Protein AF-A0AAN6RB53-F1 (afdb_monomer_lite)

Sequence (224 aa):
MVSQSTWNTSFGSGWAFRNPKTFYIPEAYESLPSLREAANLFKETQAREPLLDPIGQLFLDSGMHGRYGVSLLHKHFSMETNQRLVDLQNLSTPWTVPKYEGFVIPRTFRFFNGIWSPVEFDYSPCTSDGDPDPAFLVGISALLRQHGLENVLGVRSLDRYDSELSVEITEGKTNIMMPRRSVKDSELIEAVWVFSTDDDERCHSREYCWRATEGNHLSDHGCS

Foldseek 3Di:
DDDDDDDDDDDDPDPPLDQAAADAFLCLQQVFAAPVVLLVVCVVLVVVVLQVPVVLVLCVVVVVLVWKWKFFTHYLDDDDRQWAFEDDPQKTFTDRPPDDQFDFAAFKWACDPNHIYGRHTYTDNDYDPHDPGSVSVVSNVVSCVVSVNRNTMIMGTCPPPDLQQAEWDRDPRMIGGDGPVPDDPLQWAFTIFGHDPPPPRGGGHTYGDDDDDDDDDDDDDDDD

pLDDT: mean 80.36, std 21.99, range [26.31, 98.44]

Radius of gyration: 20.44 Å; chains: 1; bounding box: 44×41×86 Å

Secondary structure (DSSP, 8-state):
-----------------PPPPP---HHHHHTPPPHHHHHHHHHHTTTHHHIIIIIHHHHHHTT-TTTEEEEE---SS---TTEEEEESSSEEEEEESS-SSSEEEEEEEEEETTEEEEEEEEEESS--S-SPPHHHHHHHHHHHHHTT-TTTEEEEE-TT--TT--EEEEETTEEEEE-GGGS-GGGEEE-EE---SSTT-----EEE----SS----------

Structure (mmCIF, N/CA/C/O backbone):
data_AF-A0AAN6RB53-F1
#
_entry.id   AF-A0AAN6RB53-F1
#
loop_
_atom_site.group_PDB
_atom_site.id
_atom_site.type_symbol
_atom_site.label_atom_id
_atom_site.label_alt_id
_atom_site.label_comp_id
_atom_site.label_asym_id
_atom_site.label_entity_id
_atom_site.label_seq_id
_atom_site.pdbx_PDB_ins_code
_atom_site.Cartn_x
_atom_site.Cartn_y
_atom_site.Cartn_z
_atom_site.occupancy
_atom_site.B_iso_or_equiv
_atom_site.auth_seq_id
_atom_site.auth_comp_id
_atom_site.auth_asym_id
_atom_site.auth_atom_id
_atom_site.pdbx_PDB_model_num
ATOM 1 N N . MET A 1 1 ? -16.546 -6.595 -62.168 1.00 45.06 1 MET A N 1
ATOM 2 C CA . MET A 1 1 ? -17.376 -5.381 -62.043 1.00 45.06 1 MET A CA 1
ATOM 3 C C . MET A 1 1 ? -18.807 -5.819 -61.762 1.00 45.06 1 MET A C 1
ATOM 5 O O . MET A 1 1 ? -19.501 -6.097 -62.717 1.00 45.06 1 MET A O 1
ATOM 9 N N . VAL A 1 2 ? -19.192 -5.971 -60.488 1.00 33.03 2 VAL A N 1
ATOM 10 C CA . VAL A 1 2 ? -20.553 -5.803 -59.929 1.00 33.03 2 VAL A CA 1
ATOM 11 C C . VAL A 1 2 ? -20.366 -5.632 -58.415 1.00 33.03 2 VAL A C 1
ATOM 13 O O . VAL A 1 2 ? -19.645 -6.394 -57.778 1.00 33.03 2 VAL A O 1
ATOM 16 N N . SER A 1 3 ? -20.962 -4.563 -57.902 1.00 33.53 3 SER A N 1
ATOM 17 C CA . SER A 1 3 ? -21.108 -4.159 -56.504 1.00 33.53 3 SER A CA 1
ATOM 18 C C . SER A 1 3 ? -22.255 -4.938 -55.848 1.00 33.53 3 SER A C 1
ATOM 20 O O . SER A 1 3 ? -23.241 -5.197 -56.530 1.00 33.53 3 SER A O 1
ATOM 22 N N . GLN A 1 4 ? -22.177 -5.252 -54.550 1.00 31.53 4 GLN A N 1
ATOM 23 C CA . GLN A 1 4 ? -23.085 -4.665 -53.551 1.00 31.53 4 GLN A CA 1
ATOM 24 C C . GLN A 1 4 ? -22.837 -5.176 -52.125 1.00 31.53 4 GLN A C 1
ATOM 26 O O . GLN A 1 4 ? -22.454 -6.312 -51.868 1.00 31.53 4 GLN A O 1
ATOM 31 N N . SER A 1 5 ? -23.066 -4.230 -51.225 1.00 35.81 5 SER A N 1
ATOM 32 C CA . SER A 1 5 ? -23.068 -4.240 -49.771 1.00 35.81 5 SER A CA 1
ATOM 33 C C . SER A 1 5 ? -24.025 -5.238 -49.124 1.00 35.81 5 SER A C 1
ATOM 35 O O . SER A 1 5 ? -25.172 -5.343 -49.551 1.00 35.81 5 SER A O 1
ATOM 37 N N . THR A 1 6 ? -23.645 -5.736 -47.949 1.00 32.47 6 THR A N 1
ATOM 38 C CA . THR A 1 6 ? -24.595 -5.962 -46.852 1.00 32.47 6 THR A CA 1
ATOM 39 C C . THR A 1 6 ? -23.965 -5.544 -45.532 1.00 32.47 6 THR A C 1
ATOM 41 O O . THR A 1 6 ? -22.950 -6.090 -45.105 1.00 32.47 6 THR A O 1
ATOM 44 N N . TRP A 1 7 ? -24.596 -4.556 -44.905 1.00 30.27 7 TRP A N 1
ATOM 45 C CA . TRP A 1 7 ? -24.480 -4.264 -43.487 1.00 30.27 7 TRP A CA 1
ATOM 46 C C . TRP A 1 7 ? -24.925 -5.486 -42.686 1.00 30.27 7 TRP A C 1
ATOM 48 O O . TRP A 1 7 ? -25.943 -6.089 -43.020 1.00 30.27 7 TRP A O 1
ATOM 58 N N . ASN A 1 8 ? -24.221 -5.807 -41.601 1.00 28.33 8 ASN A N 1
ATOM 59 C CA . ASN A 1 8 ? -24.859 -6.519 -40.505 1.00 28.33 8 ASN A CA 1
ATOM 60 C C . ASN A 1 8 ? -24.385 -5.941 -39.172 1.00 28.33 8 ASN A C 1
ATOM 62 O O . ASN A 1 8 ? -23.253 -6.130 -38.734 1.00 28.33 8 ASN A O 1
ATOM 66 N N . THR A 1 9 ? -25.281 -5.169 -38.572 1.00 35.56 9 THR A N 1
ATOM 67 C CA . THR A 1 9 ? -25.254 -4.744 -37.181 1.00 35.56 9 THR A CA 1
ATOM 68 C C . THR A 1 9 ? -25.490 -5.951 -36.285 1.00 35.56 9 THR A C 1
ATOM 70 O O . THR A 1 9 ? -26.561 -6.549 -36.333 1.00 35.56 9 THR A O 1
ATOM 73 N N . SER A 1 10 ? -24.544 -6.251 -35.401 1.00 30.53 10 SER A N 1
ATOM 74 C CA . SER A 1 10 ? -24.836 -6.997 -34.180 1.00 30.53 10 SER A CA 1
ATOM 75 C C . SER A 1 10 ? -24.286 -6.227 -32.987 1.00 30.53 10 SER A C 1
ATOM 77 O O . SER A 1 10 ? -23.096 -6.281 -32.676 1.00 30.53 10 SER A O 1
ATOM 79 N N . PHE A 1 11 ? -25.185 -5.492 -32.334 1.00 39.97 11 PHE A N 1
ATOM 80 C CA . PHE A 1 11 ? -25.057 -5.134 -30.930 1.00 39.97 11 PHE A CA 1
ATOM 81 C C . PHE A 1 11 ? -24.928 -6.433 -30.131 1.00 39.97 11 PHE A C 1
ATOM 83 O O . PHE A 1 11 ? -25.869 -7.218 -30.058 1.00 39.97 11 PHE A O 1
ATOM 90 N N . GLY A 1 12 ? -23.745 -6.669 -29.573 1.00 27.41 12 GLY A N 1
ATOM 91 C CA . GLY A 1 12 ? -23.483 -7.744 -28.629 1.00 27.41 12 GLY A CA 1
ATOM 92 C C . GLY A 1 12 ? -23.090 -7.131 -27.298 1.00 27.41 12 GLY A C 1
ATOM 93 O O . GLY A 1 12 ? -21.951 -6.714 -27.114 1.00 27.41 12 GLY A O 1
ATOM 94 N N . SER A 1 13 ? -24.054 -7.053 -26.387 1.00 40.19 13 SER A N 1
ATOM 95 C CA . SER A 1 13 ? -23.847 -6.872 -24.954 1.00 40.19 13 SER A CA 1
ATOM 96 C C . SER A 1 13 ? -22.789 -7.859 -24.459 1.00 40.19 13 SER A C 1
ATOM 98 O O . SER A 1 13 ? -23.045 -9.057 -24.363 1.00 40.19 13 SER A O 1
ATOM 100 N N . GLY A 1 14 ? -21.597 -7.350 -24.169 1.00 27.52 14 GLY A N 1
ATOM 101 C CA . GLY A 1 14 ? -20.469 -8.146 -23.716 1.00 27.52 14 GLY A CA 1
ATOM 102 C C . GLY A 1 14 ? -19.697 -7.390 -22.655 1.00 27.52 14 GLY A C 1
ATOM 103 O O . GLY A 1 14 ? -18.576 -6.953 -22.903 1.00 27.52 14 GLY A O 1
ATOM 104 N N . TRP A 1 15 ? -20.274 -7.261 -21.458 1.00 33.00 15 TRP A N 1
ATOM 105 C CA . TRP A 1 15 ? -19.468 -7.135 -20.244 1.00 33.00 15 TRP A CA 1
ATOM 106 C C . TRP A 1 15 ? -18.755 -8.475 -20.054 1.00 33.00 15 TRP A C 1
ATOM 108 O O . TRP A 1 15 ? -19.154 -9.317 -19.258 1.00 33.00 15 TRP A O 1
ATOM 118 N N . ALA A 1 16 ? -17.743 -8.726 -20.882 1.00 34.06 16 ALA A N 1
ATOM 119 C CA . ALA A 1 16 ? -16.800 -9.786 -20.623 1.00 34.06 16 ALA A CA 1
ATOM 120 C C . ALA A 1 16 ? -16.100 -9.386 -19.326 1.00 34.06 16 ALA A C 1
ATOM 122 O O . ALA A 1 16 ? -15.341 -8.414 -19.315 1.00 34.06 16 ALA A O 1
ATOM 123 N N . PHE A 1 17 ? -16.395 -10.103 -18.242 1.00 39.16 17 PHE A N 1
ATOM 124 C CA . PHE A 1 17 ? -15.592 -10.105 -17.029 1.00 39.16 17 PHE A CA 1
ATOM 125 C C . PHE A 1 17 ? -14.180 -10.542 -17.429 1.00 39.16 17 PHE A C 1
ATOM 127 O O . PHE A 1 17 ? -13.842 -11.723 -17.445 1.00 39.16 17 PHE A O 1
ATOM 134 N N . ARG A 1 18 ? -13.365 -9.584 -17.873 1.00 50.22 18 ARG A N 1
ATOM 135 C CA . ARG A 1 18 ? -11.929 -9.780 -17.995 1.00 50.22 18 ARG A CA 1
ATOM 136 C C . ARG A 1 18 ? -11.442 -9.966 -16.568 1.00 50.22 18 ARG A C 1
ATOM 138 O O . ARG A 1 18 ? -11.694 -9.092 -15.742 1.00 50.22 18 ARG A O 1
ATOM 145 N N . ASN A 1 19 ? -10.770 -11.083 -16.291 1.00 51.44 19 ASN A N 1
ATOM 146 C CA . ASN A 1 19 ? -10.034 -11.248 -15.041 1.00 51.44 19 ASN A CA 1
ATOM 147 C C . ASN A 1 19 ? -9.221 -9.964 -14.803 1.00 51.44 19 ASN A C 1
ATOM 149 O O . ASN A 1 19 ? -8.494 -9.567 -15.727 1.00 51.44 19 ASN A O 1
ATOM 153 N N . PRO A 1 20 ? -9.381 -9.280 -13.654 1.00 61.25 20 PRO A N 1
ATOM 154 C CA . PRO A 1 20 ? -8.654 -8.054 -13.388 1.00 61.25 20 PRO A CA 1
ATOM 155 C C . PRO A 1 20 ? -7.161 -8.354 -13.506 1.00 61.25 20 PRO A C 1
ATOM 157 O O . PRO A 1 20 ? -6.650 -9.236 -12.825 1.00 61.25 20 PRO A O 1
ATOM 160 N N . LYS A 1 21 ? -6.487 -7.662 -14.424 1.00 67.75 21 LYS A N 1
ATOM 161 C CA . LYS A 1 21 ? -5.026 -7.636 -14.504 1.00 67.75 21 LYS A CA 1
ATOM 162 C C . LYS A 1 21 ? -4.549 -6.315 -13.944 1.00 67.75 21 LYS A C 1
ATOM 164 O O . LYS A 1 21 ? -5.213 -5.295 -14.154 1.00 67.75 21 LYS A O 1
ATOM 169 N N . THR A 1 22 ? -3.405 -6.334 -13.279 1.00 76.56 22 THR A N 1
ATOM 170 C CA . THR A 1 22 ? -2.836 -5.117 -12.708 1.00 76.56 22 THR A CA 1
ATOM 171 C C . THR A 1 22 ? -1.918 -4.407 -13.708 1.00 76.56 22 THR A C 1
ATOM 173 O O . THR A 1 22 ? -1.231 -5.038 -14.516 1.00 76.56 22 THR A O 1
ATOM 176 N N . PHE A 1 23 ? -1.932 -3.071 -13.706 1.00 86.19 23 PHE A N 1
ATOM 177 C CA . PHE A 1 23 ? -1.094 -2.250 -14.589 1.00 86.19 23 PHE A CA 1
ATOM 178 C C . PHE A 1 23 ? -0.546 -1.054 -13.825 1.00 86.19 23 PHE A C 1
ATOM 180 O O . PHE A 1 23 ? -1.317 -0.335 -13.201 1.00 86.19 23 PHE A O 1
ATOM 187 N N . TYR A 1 24 ? 0.768 -0.820 -13.888 1.00 91.75 24 TYR A N 1
ATOM 188 C CA . TYR A 1 24 ? 1.362 0.354 -13.250 1.00 91.75 24 TYR A CA 1
ATOM 189 C C . TYR A 1 24 ? 0.927 1.637 -13.965 1.00 91.75 24 TYR A C 1
ATOM 191 O O . TYR A 1 24 ? 1.238 1.831 -15.142 1.00 91.75 24 TYR A O 1
ATOM 199 N N . ILE A 1 25 ? 0.243 2.511 -13.232 1.00 95.38 25 ILE A N 1
ATOM 200 C CA . ILE A 1 25 ? -0.149 3.849 -13.669 1.00 95.38 25 ILE A CA 1
ATOM 201 C C . ILE A 1 25 ? 0.609 4.845 -12.779 1.00 95.38 25 ILE A C 1
ATOM 203 O O . ILE A 1 25 ? 0.294 4.928 -11.593 1.00 95.38 25 ILE A O 1
ATOM 207 N N . PRO A 1 26 ? 1.578 5.621 -13.302 1.00 95.50 26 PRO A N 1
ATOM 208 C CA . PRO A 1 26 ? 2.376 6.532 -12.476 1.00 95.50 26 PRO A CA 1
ATOM 209 C C . PRO A 1 26 ? 1.533 7.520 -11.665 1.00 95.50 26 PRO A C 1
ATOM 211 O O . PRO A 1 26 ? 1.805 7.779 -10.496 1.00 95.50 26 PRO A O 1
ATOM 214 N N . GLU A 1 27 ? 0.445 8.004 -12.260 1.00 96.75 27 GLU A N 1
ATOM 215 C CA . GLU A 1 27 ? -0.490 8.917 -11.605 1.00 96.75 27 GLU A CA 1
ATOM 216 C C . GLU A 1 27 ? -1.257 8.270 -10.441 1.00 96.75 27 GLU A C 1
ATOM 218 O O . GLU A 1 27 ? -1.599 8.960 -9.486 1.00 96.75 27 GLU A O 1
ATOM 223 N N . ALA A 1 28 ? -1.451 6.944 -10.446 1.00 97.06 28 ALA A N 1
ATOM 224 C CA . ALA A 1 28 ? -2.060 6.239 -9.318 1.00 97.06 28 ALA A CA 1
ATOM 225 C C . ALA A 1 28 ? -1.167 6.253 -8.065 1.00 97.06 28 ALA A C 1
ATOM 227 O O . ALA A 1 28 ? -1.699 6.191 -6.958 1.00 97.06 28 ALA A O 1
ATOM 228 N N . TYR A 1 29 ? 0.159 6.351 -8.224 1.00 97.56 29 TYR A N 1
ATOM 229 C CA . TYR A 1 29 ? 1.083 6.601 -7.114 1.00 97.56 29 TYR A CA 1
ATOM 230 C C . TYR A 1 29 ? 1.180 8.099 -6.810 1.00 97.56 29 TYR A C 1
ATOM 232 O O . TYR A 1 29 ? 1.008 8.508 -5.667 1.00 97.56 29 TYR A O 1
ATOM 240 N N . GLU A 1 30 ? 1.415 8.946 -7.818 1.00 97.12 30 GLU A N 1
ATOM 241 C CA . GLU A 1 30 ? 1.663 10.373 -7.565 1.00 97.12 30 GLU A CA 1
ATOM 242 C C . GLU A 1 30 ? 0.459 11.116 -6.984 1.00 97.12 30 GLU A C 1
ATOM 244 O O . GLU A 1 30 ? 0.649 12.099 -6.266 1.00 97.12 30 GLU A O 1
ATOM 249 N N . SER A 1 31 ? -0.767 10.648 -7.226 1.00 97.06 31 SER A N 1
ATOM 250 C CA . SER A 1 31 ? -1.957 11.239 -6.612 1.00 97.06 31 SER A CA 1
ATOM 251 C C . SER A 1 31 ? -2.170 10.814 -5.150 1.00 97.06 31 SER A C 1
ATOM 253 O O . SER A 1 31 ? -3.180 11.211 -4.566 1.00 97.06 31 SER A O 1
ATOM 255 N N . LEU A 1 32 ? -1.325 9.945 -4.585 1.00 98.00 32 LEU A N 1
ATOM 256 C CA . LEU A 1 32 ? -1.458 9.525 -3.194 1.00 98.00 32 LEU A CA 1
ATOM 257 C C . LEU A 1 32 ? -1.108 10.683 -2.246 1.00 98.00 32 LEU A C 1
ATOM 259 O O . LEU A 1 32 ? -0.182 11.453 -2.527 1.00 98.00 32 LEU A O 1
ATOM 263 N N . PRO A 1 33 ? -1.837 10.813 -1.127 1.00 97.38 33 PRO A N 1
ATOM 264 C CA . PRO A 1 33 ? -1.543 11.806 -0.103 1.00 97.38 33 PRO A CA 1
ATOM 265 C C . PRO A 1 33 ? -0.278 11.439 0.688 1.00 97.38 33 PRO A C 1
ATOM 267 O O . PRO A 1 33 ? 0.223 10.314 0.614 1.00 97.38 33 PRO A O 1
ATOM 270 N N . SER A 1 34 ? 0.226 12.376 1.492 1.00 95.44 34 SER A N 1
ATOM 271 C CA . SER A 1 34 ? 1.188 12.027 2.544 1.00 95.44 34 SER A CA 1
ATOM 272 C C . SER A 1 34 ? 0.540 11.115 3.593 1.00 95.44 34 SER A C 1
ATOM 274 O O . SER A 1 34 ? -0.679 11.122 3.766 1.00 95.44 34 SER A O 1
ATOM 276 N N . LEU A 1 35 ? 1.347 10.376 4.359 1.00 93.25 35 LEU A N 1
ATOM 277 C CA . LEU A 1 35 ? 0.857 9.500 5.432 1.00 93.25 35 LEU A CA 1
ATOM 278 C C . LEU A 1 35 ? -0.100 10.211 6.407 1.00 93.25 35 LEU A C 1
ATOM 280 O O . LEU A 1 35 ? -1.143 9.675 6.776 1.00 93.25 35 LEU A O 1
ATOM 284 N N . ARG A 1 36 ? 0.235 11.434 6.838 1.00 92.44 36 ARG A N 1
ATOM 285 C CA . ARG A 1 36 ? -0.592 12.178 7.804 1.00 92.44 36 ARG A CA 1
ATOM 286 C C . ARG A 1 36 ? -1.932 12.598 7.202 1.00 92.44 36 ARG A C 1
ATOM 288 O O . ARG A 1 36 ? -2.945 12.553 7.892 1.00 92.44 36 ARG A O 1
ATOM 295 N N . GLU A 1 37 ? -1.944 12.983 5.932 1.00 96.19 37 GLU A N 1
ATOM 296 C CA . GLU A 1 37 ? -3.178 13.277 5.199 1.00 96.19 37 GLU A CA 1
ATOM 297 C C . GLU A 1 37 ? -4.011 12.006 4.987 1.00 96.19 37 GLU A C 1
ATOM 299 O O . GLU A 1 37 ? -5.216 12.036 5.219 1.00 96.19 37 GLU A O 1
ATOM 304 N N . ALA A 1 38 ? -3.382 10.875 4.649 1.00 97.50 38 ALA A N 1
ATOM 305 C CA . ALA A 1 38 ? -4.052 9.579 4.544 1.00 97.50 38 ALA A CA 1
ATOM 306 C C . ALA A 1 38 ? -4.717 9.174 5.868 1.00 97.50 38 ALA A C 1
ATOM 308 O O . ALA A 1 38 ? -5.874 8.762 5.889 1.00 97.50 38 ALA A O 1
ATOM 309 N N . ALA A 1 39 ? -4.021 9.361 6.993 1.00 95.56 39 ALA A N 1
ATOM 310 C CA . ALA A 1 39 ? -4.555 9.077 8.323 1.00 95.56 39 ALA A CA 1
ATOM 311 C C . ALA A 1 39 ? -5.752 9.969 8.683 1.00 95.56 39 ALA A C 1
ATOM 313 O O . ALA A 1 39 ? -6.679 9.525 9.365 1.00 95.56 39 ALA A O 1
ATOM 314 N N . ASN A 1 40 ? -5.749 11.225 8.231 1.00 96.62 40 ASN A N 1
ATOM 315 C CA . ASN A 1 40 ? -6.894 12.116 8.396 1.00 96.62 40 ASN A CA 1
ATOM 316 C C . ASN A 1 40 ? -8.071 11.652 7.530 1.00 96.62 40 ASN A C 1
ATOM 318 O O . ASN A 1 40 ? -9.168 11.494 8.060 1.00 96.62 40 ASN A O 1
ATOM 322 N N . LEU A 1 41 ? -7.832 11.323 6.255 1.00 97.31 41 LEU A N 1
ATOM 323 C CA . LEU A 1 41 ? -8.856 10.772 5.360 1.00 97.31 41 LEU A CA 1
ATOM 324 C C . LEU A 1 41 ? -9.469 9.485 5.918 1.00 97.31 41 LEU A C 1
ATOM 326 O O . LEU A 1 41 ? -10.686 9.320 5.880 1.00 97.31 41 LEU A O 1
ATOM 330 N N . PHE A 1 42 ? -8.659 8.597 6.494 1.00 97.69 42 PHE A N 1
ATOM 331 C CA . PHE A 1 42 ? -9.132 7.375 7.148 1.00 97.69 42 PHE A CA 1
ATOM 332 C C . PHE A 1 42 ? -10.121 7.668 8.288 1.00 97.69 42 PHE A C 1
ATOM 334 O O . PHE A 1 42 ? -11.142 6.992 8.424 1.00 97.69 42 PHE A O 1
ATOM 341 N N . LYS A 1 43 ? -9.848 8.701 9.095 1.00 97.25 43 LYS A N 1
ATOM 342 C CA . LYS A 1 43 ? -10.745 9.134 10.179 1.00 97.25 43 LYS A CA 1
ATOM 343 C C . LYS A 1 43 ? -12.010 9.796 9.638 1.00 97.25 43 LYS A C 1
ATOM 345 O O . LYS A 1 43 ? -13.104 9.462 10.084 1.00 97.25 43 LYS A O 1
ATOM 350 N N . GLU A 1 44 ? -11.867 10.710 8.683 1.00 97.19 44 GLU A N 1
ATOM 351 C CA . GLU A 1 44 ? -12.974 11.461 8.076 1.00 97.19 44 GLU A CA 1
ATOM 352 C C . GLU A 1 44 ? -13.967 10.548 7.347 1.00 97.19 44 GLU A C 1
ATOM 354 O O . GLU A 1 44 ? -15.174 10.760 7.426 1.00 97.19 44 GLU A O 1
ATOM 359 N N . THR A 1 45 ? -13.466 9.499 6.691 1.00 97.19 45 THR A N 1
ATOM 360 C CA . THR A 1 45 ? -14.282 8.491 5.992 1.00 97.19 45 THR A CA 1
ATOM 361 C C . THR A 1 45 ? -14.826 7.399 6.909 1.00 97.19 45 THR A C 1
ATOM 363 O O . THR A 1 45 ? -15.513 6.500 6.433 1.00 97.19 45 THR A O 1
ATOM 366 N N . GLN A 1 46 ? -14.532 7.456 8.215 1.00 96.69 46 GLN A N 1
ATOM 367 C CA . GLN A 1 46 ? -14.922 6.431 9.190 1.00 96.69 46 GLN A CA 1
ATOM 368 C C . GLN A 1 46 ? -14.503 5.015 8.750 1.00 96.69 46 GLN A C 1
ATOM 370 O O . GLN A 1 46 ? -15.175 4.028 9.045 1.00 96.69 46 GLN A O 1
ATOM 375 N N . ALA A 1 47 ? -13.356 4.905 8.069 1.00 96.94 47 ALA A N 1
ATOM 376 C CA . ALA A 1 47 ? -12.913 3.689 7.389 1.00 96.94 47 ALA A CA 1
ATOM 377 C C . ALA A 1 47 ? -12.709 2.486 8.323 1.00 96.94 47 ALA A C 1
ATOM 379 O O . ALA A 1 47 ? -12.716 1.348 7.862 1.00 96.94 47 ALA A O 1
ATOM 380 N N . ARG A 1 48 ? -12.547 2.723 9.633 1.00 96.19 48 ARG A N 1
ATOM 381 C CA . ARG A 1 48 ? -12.290 1.673 10.627 1.00 96.19 48 ARG A CA 1
ATOM 382 C C . ARG A 1 48 ? -13.408 0.636 10.707 1.00 96.19 48 ARG A C 1
ATOM 384 O O . ARG A 1 48 ? -13.105 -0.544 10.830 1.00 96.19 48 ARG A O 1
ATOM 391 N N . GLU A 1 49 ? -14.671 1.050 10.653 1.00 95.25 49 GLU A N 1
ATOM 392 C CA . GLU A 1 49 ? -15.794 0.108 10.745 1.00 95.25 49 GLU A CA 1
ATOM 393 C C . GLU A 1 49 ? -15.874 -0.791 9.494 1.00 95.25 49 GLU A C 1
ATOM 395 O O . GLU A 1 49 ? -15.787 -2.010 9.653 1.00 95.25 49 GLU A O 1
ATOM 400 N N . PRO A 1 50 ? -15.893 -0.255 8.253 1.00 97.06 50 PRO A N 1
ATOM 401 C CA . PRO A 1 50 ? -15.830 -1.085 7.050 1.00 97.06 50 PRO A CA 1
ATOM 402 C C . PRO A 1 50 ? -14.578 -1.965 6.967 1.00 97.06 50 PRO A C 1
ATOM 404 O O . PRO A 1 50 ? -14.655 -3.093 6.487 1.00 97.06 50 PRO A O 1
ATOM 407 N N . LEU A 1 51 ? -13.427 -1.456 7.424 1.00 96.38 51 LEU A N 1
ATOM 408 C CA . LEU A 1 51 ? -12.165 -2.193 7.455 1.00 96.38 51 LEU A CA 1
ATOM 409 C C . LEU A 1 51 ? -12.269 -3.459 8.310 1.00 96.38 51 LEU A C 1
ATOM 411 O O . LEU A 1 51 ? -11.835 -4.523 7.874 1.00 96.38 51 LEU A O 1
ATOM 415 N N . LEU A 1 52 ? -12.794 -3.330 9.530 1.00 92.62 52 LEU A N 1
ATOM 416 C CA . LEU A 1 52 ? -12.787 -4.416 10.509 1.00 92.62 52 LEU A CA 1
ATOM 417 C C . LEU A 1 52 ? -13.912 -5.430 10.299 1.00 92.62 52 LEU A C 1
ATOM 419 O O . LEU A 1 52 ? -13.744 -6.570 10.722 1.00 92.62 52 LEU A O 1
ATOM 423 N N . ASP A 1 53 ? -15.023 -5.027 9.679 1.00 93.38 53 ASP A N 1
ATOM 424 C CA . ASP A 1 53 ? -16.185 -5.897 9.488 1.00 93.38 53 ASP A CA 1
ATOM 425 C C . ASP A 1 53 ? -16.317 -6.377 8.029 1.00 93.38 53 ASP A C 1
ATOM 427 O O . ASP A 1 53 ? -15.718 -7.403 7.702 1.00 93.38 53 ASP A O 1
ATOM 431 N N . PRO A 1 54 ? -16.981 -5.676 7.087 1.00 96.88 54 PRO A N 1
ATOM 432 C CA . PRO A 1 54 ? -17.220 -6.235 5.756 1.00 96.88 54 PRO A CA 1
ATOM 433 C C . PRO A 1 54 ? -15.937 -6.496 4.951 1.00 96.88 54 PRO A C 1
ATOM 435 O O . PRO A 1 54 ? -15.878 -7.470 4.199 1.00 96.88 54 PRO A O 1
ATOM 438 N N . ILE A 1 55 ? -14.900 -5.659 5.089 1.00 97.44 55 ILE A N 1
ATOM 439 C CA . ILE A 1 55 ? -13.617 -5.875 4.402 1.00 97.44 55 ILE A CA 1
ATOM 440 C C . ILE A 1 55 ? -12.850 -7.011 5.073 1.00 97.44 55 ILE A C 1
ATOM 442 O O . ILE A 1 55 ? -12.439 -7.939 4.381 1.00 97.44 55 ILE A O 1
ATOM 446 N N . GLY A 1 56 ? -12.685 -6.978 6.397 1.00 95.06 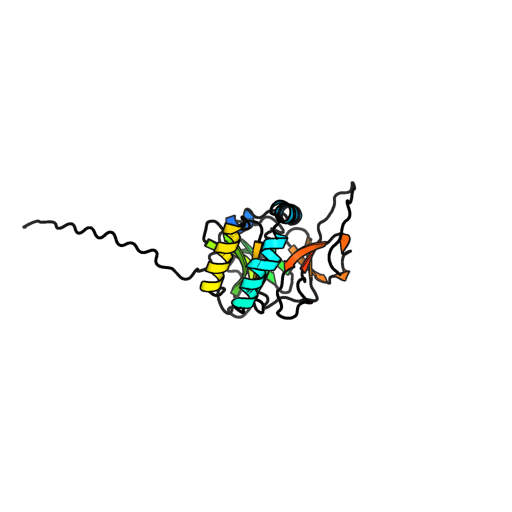56 GLY A N 1
ATOM 447 C CA . GLY A 1 56 ? -12.013 -8.049 7.135 1.00 95.06 56 GLY A CA 1
ATOM 448 C C . GLY A 1 56 ? -12.644 -9.418 6.875 1.00 95.06 56 GLY A C 1
ATOM 449 O O . GLY A 1 56 ? -11.936 -10.369 6.538 1.00 95.06 56 GLY A O 1
ATOM 450 N N . GLN A 1 57 ? -13.977 -9.500 6.907 1.00 95.00 57 GLN A N 1
ATOM 451 C CA . GLN A 1 57 ? -14.714 -10.729 6.623 1.00 95.00 57 GLN A CA 1
ATOM 452 C C . GLN A 1 57 ? -14.455 -11.245 5.203 1.00 95.00 57 GLN A C 1
ATOM 454 O O . GLN A 1 57 ? -14.256 -12.443 5.025 1.00 95.00 57 GLN A O 1
ATOM 459 N N . LEU A 1 58 ? -14.361 -10.364 4.197 1.00 96.69 58 LEU A N 1
ATOM 460 C CA . LEU A 1 58 ? -14.016 -10.774 2.833 1.00 96.69 58 LEU A CA 1
ATOM 461 C C . LEU A 1 58 ? -12.637 -11.452 2.766 1.00 96.69 58 LEU A C 1
ATOM 463 O O . LEU A 1 58 ? -12.504 -12.468 2.087 1.00 96.69 58 LEU A O 1
ATOM 467 N N . PHE A 1 59 ? -11.621 -10.916 3.454 1.00 95.00 59 PHE A N 1
ATOM 468 C CA . PHE A 1 59 ? -10.279 -11.521 3.484 1.00 95.00 59 PHE A CA 1
ATOM 469 C C . PHE A 1 59 ? -10.278 -12.900 4.158 1.00 95.00 59 PHE A C 1
ATOM 471 O O . PHE A 1 59 ? -9.539 -13.800 3.733 1.00 95.00 59 PHE A O 1
ATOM 478 N N . LEU A 1 60 ? -11.091 -13.069 5.205 1.00 93.44 60 LEU A N 1
ATOM 479 C CA . LEU A 1 60 ? -11.265 -14.342 5.900 1.00 93.44 60 LEU A CA 1
ATOM 480 C C . LEU A 1 60 ? -11.975 -15.359 4.997 1.00 93.44 60 LEU A C 1
ATOM 482 O O . LEU A 1 60 ? -11.410 -16.418 4.719 1.00 93.44 60 LEU A O 1
ATOM 486 N N . ASP A 1 61 ? -13.142 -15.000 4.458 1.00 94.06 61 ASP A N 1
ATOM 487 C CA . ASP A 1 61 ? -13.987 -15.870 3.629 1.00 94.06 61 ASP A CA 1
ATOM 488 C C . ASP A 1 61 ? -13.301 -16.303 2.329 1.00 94.06 61 ASP A C 1
ATOM 490 O O . ASP A 1 61 ? -13.471 -17.435 1.873 1.00 94.06 61 ASP A O 1
ATOM 494 N N . SER A 1 62 ? -12.503 -15.419 1.723 1.00 93.38 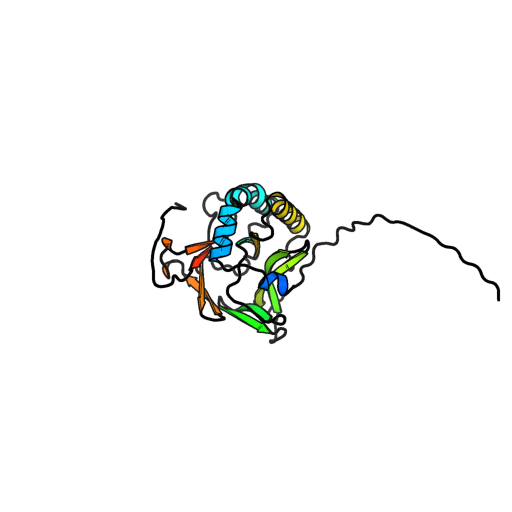62 SER A N 1
ATOM 495 C CA . SER A 1 62 ? -11.774 -15.725 0.490 1.00 93.38 62 SER A CA 1
ATOM 496 C C . SER A 1 62 ? -10.466 -16.489 0.727 1.00 93.38 62 SER A C 1
ATOM 498 O O . SER A 1 62 ? -9.772 -16.810 -0.239 1.00 93.38 62 SER A O 1
ATOM 500 N N . GLY A 1 63 ? -10.063 -16.704 1.986 1.00 91.62 63 GLY A N 1
ATOM 501 C CA . GLY A 1 63 ? -8.763 -17.283 2.336 1.00 91.62 63 GLY A CA 1
ATOM 502 C C . GLY A 1 63 ? -7.559 -16.414 1.944 1.00 91.62 63 GLY A C 1
ATOM 503 O O . GLY A 1 63 ? -6.440 -16.918 1.880 1.00 91.62 63 GLY A O 1
ATOM 504 N N . MET A 1 64 ? -7.765 -15.122 1.651 1.00 92.00 64 MET A N 1
ATOM 505 C CA . MET A 1 64 ? -6.680 -14.218 1.234 1.00 92.00 64 MET A CA 1
ATOM 506 C C . MET A 1 64 ? -5.926 -13.606 2.418 1.00 92.00 64 MET A C 1
ATOM 508 O O . MET A 1 64 ? -4.811 -13.132 2.226 1.00 92.00 64 MET A O 1
ATOM 512 N N . HIS A 1 65 ? -6.483 -13.662 3.629 1.00 90.50 65 HIS A N 1
ATOM 513 C CA . HIS A 1 65 ? -5.896 -13.115 4.859 1.00 90.50 65 HIS A CA 1
ATOM 514 C C . HIS A 1 65 ? -4.460 -13.592 5.162 1.00 90.50 65 HIS A C 1
ATOM 516 O O . HIS A 1 65 ? -3.670 -12.830 5.704 1.00 90.50 65 HIS A O 1
ATOM 522 N N . GLY A 1 66 ? -4.086 -14.815 4.763 1.00 87.81 66 GLY A N 1
ATOM 523 C CA . GLY A 1 66 ? -2.719 -15.331 4.941 1.00 87.81 66 GLY A CA 1
ATOM 524 C C . GLY A 1 66 ? -1.702 -14.851 3.897 1.00 87.81 66 GLY A C 1
ATOM 525 O O . GLY A 1 66 ? -0.507 -15.078 4.056 1.00 87.81 66 GLY A O 1
ATOM 526 N N . ARG A 1 67 ? -2.159 -14.217 2.810 1.00 90.00 67 ARG A N 1
ATOM 527 C CA . ARG A 1 67 ? -1.313 -13.750 1.693 1.00 90.00 67 ARG A CA 1
ATOM 528 C C . ARG A 1 67 ? -1.380 -12.246 1.483 1.00 90.00 67 ARG A C 1
ATOM 530 O O . ARG A 1 67 ? -0.472 -11.673 0.888 1.00 90.00 67 ARG A O 1
ATOM 537 N N . TYR A 1 68 ? -2.455 -11.615 1.936 1.00 93.44 68 TYR A N 1
ATOM 538 C CA . TYR A 1 68 ? -2.718 -10.204 1.741 1.00 93.44 68 TYR A CA 1
ATOM 539 C C . TYR A 1 68 ? -3.294 -9.575 3.009 1.00 93.44 68 TYR A C 1
ATOM 541 O O . TYR A 1 68 ? -4.103 -10.179 3.708 1.00 93.44 68 TYR A O 1
ATOM 549 N N . GLY A 1 69 ? -2.923 -8.320 3.240 1.00 93.56 69 GLY A N 1
ATOM 550 C CA . GLY A 1 69 ? -3.550 -7.412 4.192 1.00 93.56 69 GLY A CA 1
ATOM 551 C C . GLY A 1 69 ? -4.124 -6.178 3.495 1.00 93.56 69 GLY A C 1
ATOM 552 O O . GLY A 1 69 ? -4.074 -6.041 2.265 1.00 93.56 69 GLY A O 1
ATOM 553 N N . VAL A 1 70 ? -4.646 -5.258 4.298 1.00 96.62 70 VAL A N 1
ATOM 554 C CA . VAL A 1 70 ? -5.092 -3.937 3.845 1.00 96.62 70 VAL A CA 1
ATOM 555 C C . VAL A 1 70 ? -4.027 -2.909 4.185 1.00 96.62 70 VAL A C 1
ATOM 557 O O . VAL A 1 70 ? -3.529 -2.898 5.306 1.00 96.62 70 VAL A O 1
ATOM 560 N N . SER A 1 71 ? -3.698 -2.030 3.241 1.00 96.44 71 SER A N 1
ATOM 561 C CA . SER A 1 71 ? -2.814 -0.888 3.482 1.00 96.44 71 SER A CA 1
ATOM 562 C C . SER A 1 71 ? -3.573 0.433 3.485 1.00 96.44 71 SER A C 1
ATOM 564 O O . SER A 1 71 ? -4.554 0.606 2.761 1.00 96.44 71 SER A O 1
ATOM 566 N N . LEU A 1 72 ? -3.087 1.389 4.271 1.00 98.00 72 LEU A N 1
ATOM 567 C CA . LEU A 1 72 ? -3.447 2.793 4.170 1.00 98.00 72 LEU A CA 1
ATOM 568 C C . LEU A 1 72 ? -2.708 3.384 2.970 1.00 98.00 72 LEU A C 1
ATOM 570 O O . LEU A 1 72 ? -1.481 3.394 2.925 1.00 98.00 72 LEU A O 1
ATOM 574 N N . LEU A 1 73 ? -3.449 3.880 1.988 1.00 98.31 73 LEU A N 1
ATOM 575 C CA . LEU A 1 73 ? -2.879 4.421 0.763 1.00 98.31 73 LEU A CA 1
ATOM 576 C C . LEU A 1 73 ? -2.226 5.781 1.013 1.00 98.31 73 LEU A C 1
ATOM 578 O O . LEU A 1 73 ? -2.903 6.779 1.259 1.00 98.31 73 LEU A O 1
ATOM 582 N N . HIS A 1 74 ? -0.907 5.829 0.885 1.00 97.44 74 HIS A N 1
ATOM 583 C CA . HIS A 1 74 ? -0.113 7.043 1.010 1.00 97.44 74 HIS A CA 1
ATOM 584 C C . HIS A 1 74 ? 1.152 6.933 0.144 1.00 97.44 74 HIS A C 1
ATOM 586 O O . HIS A 1 74 ? 1.471 5.862 -0.368 1.00 97.44 74 HIS A O 1
ATOM 592 N N . LYS A 1 75 ? 1.862 8.046 -0.055 1.00 95.88 75 LYS A N 1
ATOM 593 C CA . LYS A 1 75 ? 3.202 8.049 -0.660 1.00 95.88 75 LYS A CA 1
ATOM 594 C C . LYS A 1 75 ? 4.239 8.596 0.307 1.00 95.88 75 LYS A C 1
ATOM 596 O O . LYS A 1 75 ? 3.974 9.553 1.038 1.00 95.88 75 LYS A O 1
ATOM 601 N N . HIS A 1 76 ? 5.447 8.048 0.233 1.00 93.25 76 HIS A N 1
ATOM 602 C CA . HIS A 1 76 ? 6.587 8.521 1.022 1.00 93.25 76 HIS A CA 1
ATOM 603 C C . HIS A 1 76 ? 7.192 9.806 0.441 1.00 93.25 76 HIS A C 1
ATOM 605 O O . HIS A 1 76 ? 7.547 10.732 1.165 1.00 93.25 76 HIS A O 1
ATOM 611 N N . PHE A 1 77 ? 7.301 9.877 -0.888 1.00 94.75 77 PHE A N 1
ATOM 612 C CA . PHE A 1 77 ? 7.874 11.006 -1.624 1.00 94.75 77 PHE A CA 1
ATOM 613 C C . PHE A 1 77 ? 7.437 10.982 -3.092 1.00 94.75 77 PHE A C 1
ATOM 615 O O . PHE A 1 77 ? 7.003 9.950 -3.605 1.00 94.75 77 PHE A O 1
ATOM 622 N N . SER A 1 78 ? 7.594 12.114 -3.783 1.00 95.44 78 SER A N 1
ATOM 623 C CA . SER A 1 78 ? 7.355 12.207 -5.227 1.00 95.44 78 SER A CA 1
ATOM 624 C C . SER A 1 78 ? 8.457 11.545 -6.057 1.00 95.44 78 SER A C 1
ATOM 626 O O . SER A 1 78 ? 9.657 11.671 -5.774 1.00 95.44 78 SER A O 1
ATOM 628 N N . MET A 1 79 ? 8.030 10.895 -7.132 1.00 94.94 79 MET A N 1
ATOM 629 C CA . MET A 1 79 ? 8.833 10.170 -8.106 1.00 94.94 79 MET A CA 1
ATOM 630 C C . MET A 1 79 ? 8.558 10.668 -9.531 1.00 94.94 79 MET A C 1
ATOM 632 O O . MET A 1 79 ? 7.561 11.329 -9.819 1.00 94.94 79 MET A O 1
ATOM 636 N N . GLU A 1 80 ? 9.473 10.356 -10.444 1.00 94.19 80 GLU A N 1
ATOM 637 C CA . GLU A 1 80 ? 9.275 10.594 -11.875 1.00 94.19 80 GLU A CA 1
ATOM 638 C C . GLU A 1 80 ? 8.320 9.554 -12.481 1.00 94.19 80 GLU A C 1
ATOM 640 O O . GLU A 1 80 ? 8.188 8.438 -11.986 1.00 94.19 80 GLU A O 1
ATOM 645 N N . THR A 1 81 ? 7.683 9.878 -13.608 1.00 92.81 81 THR A N 1
ATOM 646 C CA . THR A 1 81 ? 6.673 9.004 -14.238 1.00 92.81 81 THR A CA 1
ATOM 647 C C . THR A 1 81 ? 7.227 7.679 -14.770 1.00 92.81 81 THR A C 1
ATOM 649 O O . THR A 1 81 ? 6.469 6.745 -15.022 1.00 92.81 81 THR A O 1
ATOM 652 N N . ASN A 1 82 ? 8.543 7.579 -14.957 1.00 91.56 82 ASN A N 1
ATOM 653 C CA . ASN A 1 82 ? 9.247 6.359 -15.356 1.00 91.56 82 ASN A CA 1
ATOM 654 C C . ASN A 1 82 ? 9.844 5.588 -14.161 1.00 91.56 82 ASN A C 1
ATOM 656 O O . ASN A 1 82 ? 10.509 4.569 -14.372 1.00 91.56 82 ASN A O 1
ATOM 660 N N . GLN A 1 83 ? 9.660 6.082 -12.935 1.00 94.75 83 GLN A N 1
ATOM 661 C CA . GLN A 1 83 ? 10.155 5.458 -11.715 1.00 94.75 83 GLN A CA 1
ATOM 662 C C . GLN A 1 83 ? 9.075 4.598 -11.064 1.00 94.75 83 GLN A C 1
ATOM 664 O O . GLN A 1 83 ? 7.885 4.771 -11.296 1.00 94.75 83 GLN A O 1
ATOM 669 N N . ARG A 1 84 ? 9.509 3.649 -10.241 1.00 95.50 84 ARG A N 1
ATOM 670 C CA . ARG A 1 84 ? 8.666 2.851 -9.348 1.00 95.50 84 ARG A CA 1
ATOM 671 C C . ARG A 1 84 ? 9.301 2.844 -7.968 1.00 95.50 84 ARG A C 1
ATOM 673 O O . ARG A 1 84 ? 10.529 2.825 -7.885 1.00 95.50 84 ARG A O 1
ATOM 680 N N . LEU A 1 85 ? 8.493 2.827 -6.912 1.00 96.62 85 LEU A N 1
ATOM 681 C CA . LEU A 1 85 ? 9.007 2.624 -5.564 1.00 96.62 85 LEU A CA 1
ATOM 682 C C . LEU A 1 85 ? 9.312 1.137 -5.389 1.00 96.62 85 LEU A C 1
ATOM 684 O O . LEU A 1 85 ? 8.395 0.318 -5.440 1.00 96.62 85 LEU A O 1
ATOM 688 N N . VAL A 1 86 ? 10.591 0.798 -5.243 1.00 95.56 86 VAL A N 1
ATOM 689 C CA . VAL A 1 86 ? 11.046 -0.591 -5.142 1.00 95.56 86 VAL A CA 1
ATOM 690 C C . VAL A 1 86 ? 11.705 -0.816 -3.791 1.00 95.56 86 VAL A C 1
ATOM 692 O O . VAL A 1 86 ? 12.698 -0.155 -3.478 1.00 95.56 86 VAL A O 1
ATOM 695 N N . ASP A 1 87 ? 11.167 -1.769 -3.036 1.00 93.75 87 ASP A N 1
ATOM 696 C CA . ASP A 1 87 ? 11.760 -2.316 -1.824 1.00 93.75 87 ASP A CA 1
ATOM 697 C C . ASP A 1 87 ? 12.829 -3.356 -2.172 1.00 93.75 87 ASP A C 1
ATOM 699 O O . ASP A 1 87 ? 12.602 -4.301 -2.940 1.00 93.75 87 ASP A O 1
ATOM 703 N N . LEU A 1 88 ? 14.007 -3.178 -1.585 1.00 91.81 88 LEU A N 1
ATOM 704 C CA . LEU A 1 88 ? 15.044 -4.188 -1.516 1.00 91.81 88 LEU A CA 1
ATOM 705 C C . LEU A 1 88 ? 15.509 -4.310 -0.066 1.00 91.81 88 LEU A C 1
ATOM 707 O O . LEU A 1 88 ? 16.253 -3.459 0.416 1.00 91.81 88 LEU A O 1
ATOM 711 N N . GLN A 1 89 ? 15.127 -5.405 0.592 1.00 87.69 89 GLN A N 1
ATOM 712 C CA . GLN A 1 89 ? 15.529 -5.705 1.971 1.00 87.69 89 GLN A CA 1
ATOM 713 C C . GLN A 1 89 ? 15.151 -4.582 2.947 1.00 87.69 89 GLN A C 1
ATOM 715 O O . GLN A 1 89 ? 15.993 -4.124 3.719 1.00 87.69 89 GLN A O 1
ATOM 720 N N . ASN A 1 90 ? 13.882 -4.163 2.922 1.00 88.25 90 ASN A N 1
ATOM 721 C CA . ASN A 1 90 ? 13.315 -3.170 3.838 1.00 88.25 90 ASN A CA 1
ATOM 722 C C . ASN A 1 90 ? 13.780 -1.729 3.576 1.00 88.25 90 ASN A C 1
ATOM 724 O O . ASN A 1 90 ? 13.644 -0.852 4.434 1.00 88.25 90 ASN A O 1
ATOM 728 N N . LEU A 1 91 ? 14.346 -1.494 2.391 1.00 91.88 91 LEU A N 1
ATOM 729 C CA . LEU A 1 91 ? 14.736 -0.184 1.894 1.00 91.88 91 LEU A CA 1
ATOM 730 C C . LEU A 1 91 ? 14.023 0.076 0.575 1.00 91.88 91 LEU A C 1
ATOM 732 O O . LEU A 1 91 ? 14.324 -0.545 -0.445 1.00 91.88 91 LEU A O 1
ATOM 736 N N . SER A 1 92 ? 13.107 1.033 0.592 1.00 94.88 92 SER A N 1
ATOM 737 C CA . SER A 1 92 ? 12.306 1.417 -0.562 1.00 94.88 92 SER A CA 1
ATOM 738 C C . SER A 1 92 ? 12.858 2.686 -1.209 1.00 94.88 92 SER A C 1
ATOM 740 O O . SER A 1 92 ? 12.967 3.734 -0.571 1.00 94.88 92 SER A O 1
ATOM 742 N N . THR A 1 93 ? 13.233 2.599 -2.488 1.00 96.00 93 THR A N 1
ATOM 743 C CA . THR A 1 93 ? 13.839 3.707 -3.255 1.00 96.00 93 THR A CA 1
ATOM 744 C C . THR A 1 93 ? 13.254 3.801 -4.671 1.00 96.00 93 THR A C 1
ATOM 746 O O . THR A 1 93 ? 12.777 2.800 -5.210 1.00 96.00 93 THR A O 1
ATOM 749 N N . PRO A 1 94 ? 13.270 4.984 -5.314 1.00 96.38 94 PRO A N 1
ATOM 750 C CA . PRO A 1 94 ? 12.734 5.150 -6.662 1.00 96.38 94 PRO A CA 1
ATOM 751 C C . PRO A 1 94 ? 13.678 4.553 -7.711 1.00 96.38 94 PRO A C 1
ATOM 753 O O . PRO A 1 94 ? 14.842 4.950 -7.822 1.00 96.38 94 PRO A O 1
ATOM 756 N N . TRP A 1 95 ? 13.193 3.602 -8.506 1.00 95.12 95 TRP A N 1
ATOM 757 C CA . TRP A 1 95 ? 13.963 2.952 -9.570 1.00 95.12 95 TRP A CA 1
ATOM 758 C C . TRP A 1 95 ? 13.344 3.218 -10.937 1.00 95.12 95 TRP A C 1
ATOM 760 O O . TRP A 1 95 ? 12.159 2.972 -11.144 1.00 95.12 95 TRP A O 1
ATOM 770 N N . THR A 1 96 ? 14.157 3.631 -11.907 1.00 92.94 96 THR A N 1
ATOM 771 C CA . THR A 1 96 ? 13.787 3.581 -13.328 1.00 92.94 96 THR A CA 1
ATOM 772 C C . THR A 1 96 ? 13.903 2.140 -13.816 1.00 92.94 96 THR A C 1
ATOM 774 O O . THR A 1 96 ? 14.991 1.577 -13.754 1.00 92.94 96 THR A O 1
ATOM 777 N N . VAL A 1 97 ? 12.812 1.529 -14.283 1.00 84.31 97 VAL A N 1
ATOM 778 C CA . VAL A 1 97 ? 12.771 0.099 -14.650 1.00 84.31 97 VAL A CA 1
ATOM 779 C C . VAL A 1 97 ? 12.642 -0.128 -16.166 1.00 84.31 97 VAL A C 1
ATOM 781 O O . VAL A 1 97 ? 11.997 0.681 -16.836 1.00 84.31 97 VAL A O 1
ATOM 784 N N . PRO A 1 98 ? 13.172 -1.245 -16.712 1.00 77.38 98 PRO A N 1
ATOM 785 C CA . PRO A 1 98 ? 13.989 -2.271 -16.045 1.00 77.38 98 PRO A CA 1
ATOM 786 C C . PRO A 1 98 ? 15.443 -1.807 -15.829 1.00 77.38 98 PRO A C 1
ATOM 788 O O . PRO A 1 98 ? 16.012 -1.147 -16.695 1.00 77.38 98 PRO A O 1
ATOM 791 N N . LYS A 1 99 ? 16.044 -2.153 -14.678 1.00 71.75 99 LYS A N 1
ATOM 792 C CA . LYS A 1 99 ? 17.404 -1.706 -14.295 1.00 71.75 99 LYS A CA 1
ATOM 793 C C . LYS A 1 99 ? 18.405 -2.835 -14.051 1.00 71.75 99 LYS A C 1
ATOM 795 O O . LYS A 1 99 ? 19.585 -2.663 -14.334 1.00 71.75 99 LYS A O 1
ATOM 800 N N . TYR A 1 100 ? 17.942 -3.961 -13.515 1.00 81.06 100 TYR A N 1
ATOM 801 C CA . TYR A 1 100 ? 18.781 -5.061 -13.040 1.00 81.06 100 TYR A CA 1
ATOM 802 C C . TYR A 1 100 ? 18.234 -6.408 -13.516 1.00 81.06 100 TYR A C 1
ATOM 804 O O . TYR A 1 100 ? 17.073 -6.496 -13.920 1.00 81.06 100 TYR A O 1
ATOM 812 N N . GLU A 1 101 ? 19.071 -7.445 -13.459 1.00 82.25 101 GLU A N 1
ATOM 813 C CA . GLU A 1 101 ? 18.634 -8.837 -13.602 1.00 82.25 101 GLU A CA 1
ATOM 814 C C . GLU A 1 101 ? 17.650 -9.173 -12.469 1.00 82.25 101 GLU A C 1
ATOM 816 O O . GLU A 1 101 ? 17.865 -8.747 -11.343 1.00 82.25 101 GLU A O 1
ATOM 821 N N . GLY A 1 102 ? 16.556 -9.883 -12.749 1.00 85.94 102 GLY A N 1
ATOM 822 C CA . GLY A 1 102 ? 15.488 -10.153 -11.776 1.00 85.94 102 GLY A CA 1
ATOM 823 C C . GLY A 1 102 ? 14.168 -9.455 -12.114 1.00 85.94 102 GLY A C 1
ATOM 824 O O . GLY A 1 102 ? 13.943 -9.015 -13.244 1.00 85.94 102 GLY A O 1
ATOM 825 N N . PHE A 1 103 ? 13.270 -9.389 -11.133 1.00 88.19 103 PHE A N 1
ATOM 826 C CA . PHE A 1 103 ? 11.887 -8.954 -11.307 1.00 88.19 103 PHE A CA 1
ATOM 827 C C . PHE A 1 103 ? 11.515 -7.877 -10.291 1.00 88.19 103 PHE A C 1
ATOM 829 O O . PHE A 1 103 ? 11.768 -8.010 -9.097 1.00 88.19 103 PHE A O 1
ATOM 836 N N . VAL A 1 104 ? 10.867 -6.820 -10.782 1.00 91.31 104 VAL A N 1
ATOM 837 C CA . VAL A 1 104 ? 10.171 -5.832 -9.952 1.00 91.31 104 VAL A CA 1
ATOM 838 C C . VAL A 1 104 ? 8.714 -6.265 -9.888 1.00 91.31 104 VAL A C 1
ATOM 840 O O . VAL A 1 104 ? 7.983 -6.133 -10.875 1.00 91.31 104 VAL A O 1
ATOM 843 N N . ILE A 1 105 ? 8.329 -6.847 -8.757 1.00 90.88 105 ILE A N 1
ATOM 844 C CA . ILE A 1 105 ? 7.035 -7.500 -8.558 1.00 90.88 105 ILE A CA 1
ATOM 845 C C . ILE A 1 105 ? 6.096 -6.592 -7.755 1.00 90.88 105 ILE A C 1
ATOM 847 O O . ILE A 1 105 ? 6.547 -5.930 -6.824 1.00 90.88 105 ILE A O 1
ATOM 851 N N . PRO A 1 106 ? 4.805 -6.507 -8.112 1.00 92.88 106 PRO A N 1
ATOM 852 C CA . PRO A 1 106 ? 3.823 -5.755 -7.338 1.00 92.88 106 PRO A CA 1
ATOM 853 C C . PRO A 1 106 ? 3.762 -6.159 -5.858 1.00 92.88 106 PRO A C 1
ATOM 855 O O . PRO A 1 106 ? 3.713 -7.346 -5.543 1.00 92.88 106 PRO A O 1
ATOM 858 N N . ARG A 1 107 ? 3.717 -5.160 -4.972 1.00 92.00 107 ARG A N 1
ATOM 859 C CA . ARG A 1 107 ? 3.734 -5.316 -3.508 1.00 92.00 107 ARG A CA 1
ATOM 860 C C . ARG A 1 107 ? 2.465 -4.746 -2.866 1.00 92.00 107 ARG A C 1
ATOM 862 O O . ARG A 1 107 ? 1.820 -5.415 -2.052 1.00 92.00 107 ARG A O 1
ATOM 869 N N . THR A 1 108 ? 2.100 -3.532 -3.271 1.00 95.19 108 THR A N 1
ATOM 870 C CA . THR A 1 108 ? 0.928 -2.789 -2.783 1.00 95.19 108 THR A CA 1
ATOM 871 C C . THR A 1 108 ? 0.097 -2.337 -3.969 1.00 95.19 108 THR A C 1
ATOM 873 O O . THR A 1 108 ? 0.639 -1.792 -4.932 1.00 95.19 108 THR A O 1
ATOM 876 N N . PHE A 1 109 ? -1.214 -2.550 -3.909 1.00 96.31 109 PHE A N 1
ATOM 877 C CA . PHE A 1 109 ? -2.159 -2.276 -4.982 1.00 96.31 109 PHE A CA 1
ATOM 878 C C . PHE A 1 109 ? -3.218 -1.278 -4.531 1.00 96.31 109 PHE A C 1
ATOM 880 O O . PHE A 1 109 ? -3.805 -1.400 -3.456 1.00 96.31 109 PHE A O 1
ATOM 887 N N . ARG A 1 110 ? -3.517 -0.332 -5.414 1.00 97.00 110 ARG A N 1
ATOM 888 C CA . ARG A 1 110 ? -4.612 0.623 -5.286 1.00 97.00 110 ARG A CA 1
ATOM 889 C C . ARG A 1 110 ? -5.675 0.331 -6.330 1.00 97.00 110 ARG A C 1
ATOM 891 O O . ARG A 1 110 ? -5.353 0.023 -7.478 1.00 97.00 110 ARG A O 1
ATOM 898 N N . PHE A 1 111 ? -6.934 0.517 -5.958 1.00 97.31 111 PHE A N 1
ATOM 899 C CA . PHE A 1 111 ? -8.023 0.559 -6.919 1.00 97.31 111 PHE A CA 1
ATOM 900 C C . PHE A 1 111 ? -8.233 1.996 -7.409 1.00 97.31 111 PHE A C 1
ATOM 902 O O . PHE A 1 111 ? -8.660 2.867 -6.660 1.00 97.31 111 PHE A O 1
ATOM 909 N N . PHE A 1 112 ? -7.875 2.262 -8.664 1.00 95.50 112 PHE A N 1
ATOM 910 C CA . PHE A 1 112 ? -7.807 3.605 -9.231 1.00 95.50 112 PHE A CA 1
ATOM 911 C C . PHE A 1 112 ? -8.533 3.661 -10.574 1.00 95.50 112 PHE A C 1
ATOM 913 O O . PHE A 1 112 ? -8.214 2.907 -11.493 1.00 95.50 112 PHE A O 1
ATOM 920 N N . ASN A 1 113 ? -9.521 4.552 -10.699 1.00 93.81 113 ASN A N 1
ATOM 921 C CA . ASN A 1 113 ? -10.322 4.725 -11.920 1.00 93.81 113 ASN A CA 1
ATOM 922 C C . ASN A 1 113 ? -10.894 3.403 -12.471 1.00 93.81 113 ASN A C 1
ATOM 924 O O . ASN A 1 113 ? -10.968 3.183 -13.679 1.00 93.81 113 ASN A O 1
ATOM 928 N N . GLY A 1 114 ? -11.292 2.504 -11.567 1.00 92.56 114 GLY A N 1
ATOM 929 C CA . GLY A 1 114 ? -11.847 1.197 -11.909 1.00 92.56 114 GLY A CA 1
ATOM 930 C C . GLY A 1 114 ? -10.835 0.121 -12.296 1.00 92.56 114 GLY A C 1
ATOM 931 O O . GLY A 1 114 ? -11.252 -0.942 -12.753 1.00 92.56 114 GLY A O 1
ATOM 932 N N . ILE A 1 115 ? -9.538 0.372 -12.111 1.00 93.31 115 ILE A N 1
ATOM 933 C CA . ILE A 1 115 ? -8.453 -0.556 -12.436 1.00 93.31 115 ILE A CA 1
ATOM 934 C C . ILE A 1 115 ? -7.571 -0.748 -11.201 1.00 93.31 115 ILE A C 1
ATOM 936 O O . ILE A 1 115 ? -7.278 0.198 -10.475 1.00 93.31 115 ILE A O 1
ATOM 940 N N . TRP A 1 116 ? -7.116 -1.976 -10.966 1.00 95.00 116 TRP A N 1
ATOM 941 C CA . TRP A 1 116 ? -6.092 -2.241 -9.960 1.00 95.00 116 TRP A CA 1
ATOM 942 C C . TRP A 1 116 ? -4.713 -1.848 -10.499 1.00 95.00 116 TRP A C 1
ATOM 944 O O . TRP A 1 116 ? -4.244 -2.401 -11.494 1.00 95.00 116 TRP A O 1
ATOM 954 N N . SER A 1 117 ? -4.064 -0.890 -9.842 1.00 95.69 117 SER A N 1
ATOM 955 C CA . SER A 1 117 ? -2.706 -0.445 -10.159 1.00 95.69 117 SER A CA 1
ATOM 956 C C . SER A 1 117 ? -1.788 -0.731 -8.977 1.00 95.69 117 SER A C 1
ATOM 958 O O . SER A 1 117 ? -2.096 -0.295 -7.866 1.00 95.69 117 SER A O 1
ATOM 960 N N . PRO A 1 118 ? -0.642 -1.400 -9.177 1.00 95.62 118 PRO A N 1
ATOM 961 C CA . PRO A 1 118 ? 0.391 -1.420 -8.161 1.00 95.62 118 PRO A CA 1
ATOM 962 C C . PRO A 1 118 ? 0.943 -0.009 -7.950 1.00 95.62 118 PRO A C 1
ATOM 964 O O . PRO A 1 118 ? 1.022 0.783 -8.893 1.00 95.62 118 PRO A O 1
ATOM 967 N N . VAL A 1 119 ? 1.304 0.299 -6.713 1.00 96.88 119 VAL A N 1
ATOM 968 C CA . VAL A 1 119 ? 1.888 1.584 -6.298 1.00 96.88 119 VAL A CA 1
ATOM 969 C C . VAL A 1 119 ? 3.245 1.390 -5.621 1.00 96.88 119 VAL A C 1
ATOM 971 O O . VAL A 1 119 ? 4.111 2.250 -5.743 1.00 96.88 119 VAL A O 1
ATOM 974 N N . GLU A 1 120 ? 3.482 0.214 -5.045 1.00 95.69 120 GLU A N 1
ATOM 975 C CA . GLU A 1 120 ? 4.773 -0.198 -4.493 1.00 95.69 120 GLU A CA 1
ATOM 976 C C . GLU A 1 120 ? 5.147 -1.573 -5.031 1.00 95.69 120 GLU A C 1
ATOM 978 O O . GLU A 1 120 ? 4.276 -2.365 -5.420 1.00 95.69 120 GLU A O 1
ATOM 983 N N . PHE A 1 121 ? 6.444 -1.863 -5.032 1.00 94.50 121 PHE A N 1
ATOM 984 C CA . PHE A 1 121 ? 7.001 -3.080 -5.601 1.00 94.50 121 PHE A CA 1
ATOM 985 C C . PHE A 1 121 ? 8.106 -3.646 -4.715 1.00 94.50 121 PHE A C 1
ATOM 987 O O . PHE A 1 121 ? 8.823 -2.890 -4.072 1.00 94.50 121 PHE A O 1
ATOM 994 N N . ASP A 1 122 ? 8.294 -4.960 -4.754 1.00 92.19 122 ASP A N 1
ATOM 995 C CA . ASP A 1 122 ? 9.497 -5.612 -4.239 1.00 92.19 122 ASP A CA 1
ATOM 996 C C . ASP A 1 122 ? 10.434 -5.939 -5.407 1.00 92.19 122 ASP A C 1
ATOM 998 O O . ASP A 1 122 ? 9.998 -6.249 -6.523 1.00 92.19 122 ASP A O 1
ATOM 1002 N N . TYR A 1 123 ? 11.738 -5.925 -5.155 1.00 91.94 123 TYR A N 1
ATOM 1003 C CA . TYR A 1 123 ? 12.698 -6.595 -6.022 1.00 91.94 123 TYR A CA 1
ATOM 1004 C C . TYR A 1 123 ? 12.848 -8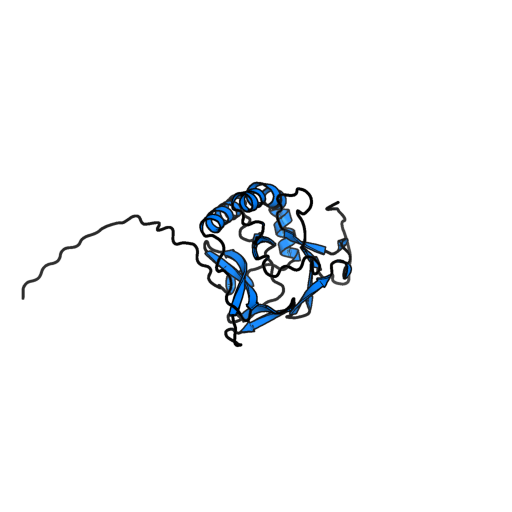.067 -5.620 1.00 91.94 123 TYR A C 1
ATOM 1006 O O . TYR A 1 123 ? 13.011 -8.405 -4.446 1.00 91.94 123 TYR A O 1
ATOM 1014 N N . SER A 1 124 ? 12.858 -8.957 -6.610 1.00 87.62 124 SER A N 1
ATOM 1015 C CA . SER A 1 124 ? 13.043 -10.390 -6.409 1.00 87.62 124 SER A CA 1
ATOM 1016 C C . SER A 1 124 ? 13.899 -11.008 -7.518 1.00 87.62 124 SER A C 1
ATOM 1018 O O . SER A 1 124 ? 13.694 -10.695 -8.692 1.00 87.62 124 SER A O 1
ATOM 1020 N N . PRO A 1 125 ? 14.815 -11.944 -7.200 1.00 85.44 125 PRO A N 1
ATOM 1021 C CA . PRO A 1 125 ? 15.512 -12.722 -8.225 1.00 85.44 125 PRO A CA 1
ATOM 1022 C C . PRO A 1 125 ? 14.576 -13.708 -8.948 1.00 85.44 125 PRO A C 1
ATOM 1024 O O . PRO A 1 125 ? 14.875 -14.140 -10.058 1.00 85.44 125 PRO A O 1
ATOM 1027 N N . CYS A 1 126 ? 13.435 -14.044 -8.338 1.00 81.38 126 CYS A N 1
ATOM 1028 C CA . CYS A 1 126 ? 12.421 -14.952 -8.874 1.00 81.38 126 CYS A CA 1
ATOM 1029 C C . CYS A 1 126 ? 11.127 -14.197 -9.213 1.00 81.38 126 CYS A C 1
ATOM 1031 O O . CYS A 1 126 ? 10.840 -13.153 -8.624 1.00 81.38 126 CYS A O 1
ATOM 1033 N N . THR A 1 127 ? 10.323 -14.738 -10.128 1.00 75.88 127 THR A N 1
ATOM 1034 C CA . THR A 1 127 ? 8.972 -14.223 -10.406 1.00 75.88 127 THR A CA 1
ATOM 1035 C C . THR A 1 127 ? 8.064 -14.354 -9.180 1.00 75.88 127 THR A C 1
ATOM 1037 O O . THR A 1 127 ? 8.306 -15.209 -8.330 1.00 75.88 127 THR A O 1
ATOM 1040 N N . SER A 1 128 ? 7.020 -13.526 -9.090 1.00 72.44 128 SER A N 1
ATOM 1041 C CA . SER A 1 128 ? 5.989 -13.660 -8.053 1.00 72.44 128 SER A CA 1
ATOM 1042 C C . SER A 1 128 ? 4.971 -14.750 -8.389 1.00 72.44 128 SER A C 1
ATOM 1044 O O . SER A 1 128 ? 4.865 -15.183 -9.540 1.00 72.44 128 SER A O 1
ATOM 1046 N N . ASP A 1 129 ? 4.153 -15.103 -7.397 1.00 67.38 129 ASP A N 1
ATOM 1047 C CA . ASP A 1 129 ? 3.000 -16.004 -7.531 1.00 67.38 129 ASP A CA 1
ATOM 1048 C C . ASP A 1 129 ? 1.816 -15.394 -8.316 1.00 67.38 129 ASP A C 1
ATOM 1050 O O . ASP A 1 129 ? 0.747 -15.999 -8.405 1.00 67.38 129 ASP A O 1
ATOM 1054 N N . GLY A 1 130 ? 2.000 -14.213 -8.918 1.00 69.56 130 GLY A N 1
ATOM 1055 C CA . GLY A 1 130 ? 1.006 -13.526 -9.745 1.00 69.56 130 GLY A CA 1
ATOM 1056 C C . GLY A 1 130 ? 0.203 -12.439 -9.024 1.00 69.56 130 GLY A C 1
ATOM 1057 O O . GLY A 1 130 ? 0.533 -12.019 -7.916 1.00 69.56 130 GLY A O 1
ATOM 1058 N N . ASP A 1 131 ? -0.823 -11.941 -9.716 1.00 77.56 131 ASP A N 1
ATOM 1059 C CA . ASP A 1 131 ? -1.794 -10.976 -9.186 1.00 77.56 131 ASP A CA 1
ATOM 1060 C C . ASP A 1 131 ? -2.720 -11.647 -8.143 1.00 77.56 131 ASP A C 1
ATOM 1062 O O . ASP A 1 131 ? -2.888 -12.871 -8.181 1.00 77.56 131 ASP A O 1
ATOM 1066 N N . PRO A 1 132 ? -3.365 -10.873 -7.243 1.00 84.00 132 PRO A N 1
ATOM 1067 C CA . PRO A 1 132 ? -4.379 -11.413 -6.340 1.00 84.00 132 PRO A CA 1
ATOM 1068 C C . PRO A 1 132 ? -5.532 -12.087 -7.098 1.00 84.00 132 PRO A C 1
ATOM 1070 O O . PRO A 1 132 ? -5.794 -11.773 -8.263 1.00 84.00 132 PRO A O 1
ATOM 1073 N N . ASP A 1 133 ? -6.251 -12.986 -6.420 1.00 90.00 133 ASP A N 1
ATOM 1074 C CA . ASP A 1 133 ? -7.361 -13.722 -7.028 1.00 90.00 133 ASP A CA 1
ATOM 1075 C C . ASP A 1 133 ? -8.398 -12.771 -7.683 1.00 90.00 133 ASP A C 1
ATOM 1077 O O . ASP A 1 133 ? -8.864 -11.819 -7.048 1.00 90.00 133 ASP A O 1
ATOM 1081 N N . PRO A 1 134 ? -8.794 -13.009 -8.949 1.00 91.25 134 PRO A N 1
ATOM 1082 C CA . PRO A 1 134 ? -9.761 -12.177 -9.659 1.00 91.25 134 PRO A CA 1
ATOM 1083 C C . PRO A 1 134 ? -11.096 -11.959 -8.940 1.00 91.25 134 PRO A C 1
ATOM 1085 O O . PRO A 1 134 ? -11.632 -10.850 -8.994 1.00 91.25 134 PRO A O 1
ATOM 1088 N N . ALA A 1 135 ? -11.652 -12.989 -8.296 1.00 93.56 135 ALA A N 1
ATOM 1089 C CA . ALA A 1 135 ? -12.933 -12.880 -7.603 1.00 93.56 135 ALA A CA 1
ATOM 1090 C C . ALA A 1 135 ? -12.785 -12.047 -6.325 1.00 93.56 135 ALA A C 1
ATOM 1092 O O . ALA A 1 135 ? -13.626 -11.186 -6.055 1.00 93.56 135 ALA A O 1
ATOM 1093 N N . PHE A 1 136 ? -11.673 -12.219 -5.608 1.00 94.88 136 PHE A N 1
ATOM 1094 C CA . PHE A 1 136 ? -11.312 -11.363 -4.481 1.00 94.88 136 PHE A CA 1
ATOM 1095 C C . PHE A 1 136 ? -11.184 -9.887 -4.894 1.00 94.88 136 PHE A C 1
ATOM 1097 O O . PHE A 1 136 ? -11.787 -9.018 -4.265 1.00 94.88 136 PHE A O 1
ATOM 1104 N N . LEU A 1 137 ? -10.485 -9.591 -5.997 1.00 95.12 137 LEU A N 1
ATOM 1105 C CA . LEU A 1 137 ? -10.332 -8.221 -6.508 1.00 95.12 137 LEU A CA 1
ATOM 1106 C C . LEU A 1 137 ? -11.669 -7.568 -6.893 1.00 95.12 137 LEU A C 1
ATOM 1108 O O . LEU A 1 137 ? -11.846 -6.358 -6.712 1.00 95.12 137 LEU A O 1
ATOM 1112 N N . VAL A 1 138 ? -12.618 -8.348 -7.416 1.00 96.06 138 VAL A N 1
ATOM 1113 C CA . VAL A 1 138 ? -13.988 -7.880 -7.680 1.00 96.06 138 VAL A CA 1
ATOM 1114 C C . VAL A 1 138 ? -14.722 -7.588 -6.370 1.00 96.06 138 VAL A C 1
ATOM 1116 O O . VAL A 1 138 ? -15.305 -6.513 -6.238 1.00 96.06 138 VAL A O 1
ATOM 1119 N N . GLY A 1 139 ? -14.658 -8.496 -5.393 1.00 97.31 139 GLY A N 1
ATOM 1120 C CA . GLY A 1 139 ? -15.304 -8.318 -4.091 1.00 97.31 139 GLY A CA 1
ATOM 1121 C C . GLY A 1 139 ? -14.791 -7.085 -3.347 1.00 97.31 139 GLY A C 1
ATOM 1122 O O . GLY A 1 139 ? -15.577 -6.226 -2.946 1.00 97.31 139 GLY A O 1
ATOM 1123 N N . ILE A 1 140 ? -13.470 -6.941 -3.230 1.00 97.75 140 ILE A N 1
ATOM 1124 C CA . ILE A 1 140 ? -12.892 -5.845 -2.451 1.00 97.75 140 ILE A CA 1
ATOM 1125 C C . ILE A 1 140 ? -13.083 -4.495 -3.149 1.00 97.75 140 ILE A C 1
ATOM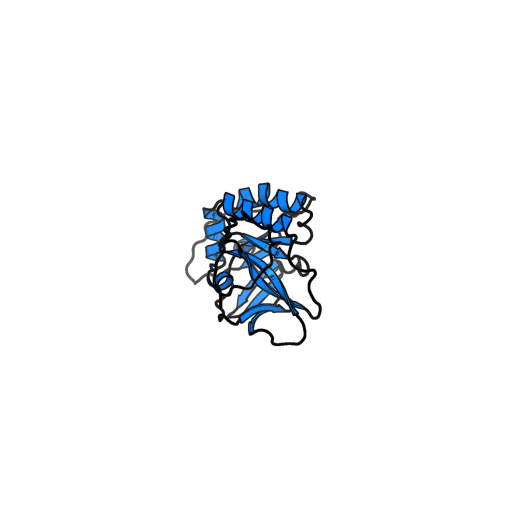 1127 O O . ILE A 1 140 ? -13.410 -3.514 -2.491 1.00 97.75 140 ILE A O 1
ATOM 1131 N N . SER A 1 141 ? -12.994 -4.427 -4.483 1.00 97.75 141 SER A N 1
ATOM 1132 C CA . SER A 1 141 ? -13.288 -3.176 -5.202 1.00 97.75 141 SER A CA 1
ATOM 1133 C C . SER A 1 141 ? -14.747 -2.727 -5.052 1.00 97.75 141 SER A C 1
ATOM 1135 O O . SER A 1 141 ? -15.009 -1.523 -4.992 1.00 97.75 141 SER A O 1
ATOM 1137 N N . ALA A 1 142 ? -15.696 -3.664 -4.945 1.00 98.06 142 ALA A N 1
ATOM 1138 C CA . ALA A 1 142 ? -17.090 -3.343 -4.654 1.00 98.06 142 ALA A CA 1
ATOM 1139 C C . ALA A 1 142 ? -17.250 -2.734 -3.251 1.00 98.06 142 ALA A C 1
ATOM 1141 O O . ALA A 1 142 ? -17.899 -1.696 -3.123 1.00 98.06 142 ALA A O 1
ATOM 1142 N N . LEU A 1 143 ? -16.602 -3.314 -2.233 1.00 98.44 143 LEU A N 1
ATOM 1143 C CA . LEU A 1 143 ? -16.610 -2.781 -0.864 1.00 98.44 143 LEU A CA 1
ATOM 1144 C C . LEU A 1 143 ? -15.947 -1.400 -0.779 1.00 98.44 143 LEU A C 1
ATOM 1146 O O . LEU A 1 143 ? -16.520 -0.477 -0.201 1.00 98.44 143 LEU A O 1
ATOM 1150 N N . LEU A 1 144 ? -14.783 -1.217 -1.412 1.00 98.38 144 LEU A N 1
ATOM 1151 C CA . LEU A 1 144 ? -14.100 0.080 -1.439 1.00 98.38 144 LEU A CA 1
ATOM 1152 C C . LEU A 1 144 ? -14.991 1.170 -2.044 1.00 98.38 144 LEU A C 1
ATOM 1154 O O . LEU A 1 144 ? -15.087 2.258 -1.484 1.00 98.38 144 LEU A O 1
ATOM 1158 N N . ARG A 1 145 ? -15.696 0.880 -3.143 1.00 97.94 145 ARG A N 1
ATOM 1159 C CA . ARG A 1 145 ? -16.654 1.820 -3.750 1.00 97.94 145 ARG A CA 1
ATOM 1160 C C . ARG A 1 145 ? -17.855 2.097 -2.865 1.00 97.94 145 ARG A C 1
ATOM 1162 O O . ARG A 1 145 ? -18.226 3.253 -2.694 1.00 97.94 145 ARG A O 1
ATOM 1169 N N . GLN A 1 146 ? -18.462 1.044 -2.322 1.00 98.06 146 GLN A N 1
ATOM 1170 C CA . GLN A 1 146 ? -19.649 1.143 -1.476 1.00 98.06 146 GLN A CA 1
ATOM 1171 C C . GLN A 1 146 ? -19.411 2.066 -0.275 1.00 98.06 146 GLN A C 1
ATOM 1173 O O . GLN A 1 146 ? -20.310 2.816 0.099 1.00 98.06 146 GLN A O 1
ATOM 1178 N N . HIS A 1 147 ? -18.204 2.031 0.291 1.00 97.75 147 HIS A N 1
ATOM 1179 C CA . HIS A 1 147 ? -17.832 2.810 1.471 1.00 97.75 147 HIS A CA 1
ATOM 1180 C C . HIS A 1 147 ? -17.010 4.074 1.157 1.00 97.75 147 HIS A C 1
ATOM 1182 O O . HIS A 1 147 ? -16.606 4.776 2.078 1.00 97.75 147 HIS A O 1
ATOM 1188 N N . GLY A 1 148 ? -16.754 4.394 -0.119 1.00 97.44 148 GLY A N 1
ATOM 1189 C CA . GLY A 1 148 ? -15.972 5.578 -0.506 1.00 97.44 148 GLY A CA 1
ATOM 1190 C C . GLY A 1 148 ? -14.486 5.517 -0.118 1.00 97.44 148 GLY A C 1
ATOM 1191 O O . GLY A 1 148 ? -13.862 6.550 0.108 1.00 97.44 148 GLY A O 1
ATOM 1192 N N . LEU A 1 149 ? -13.909 4.315 -0.042 1.00 98.44 149 LEU A N 1
ATOM 1193 C CA . LEU A 1 149 ? -12.558 4.044 0.468 1.00 98.44 149 LEU A CA 1
ATOM 1194 C C . LEU A 1 149 ? -11.507 3.814 -0.632 1.00 98.44 149 LEU A C 1
ATOM 1196 O O . LEU A 1 149 ? -10.363 3.495 -0.320 1.00 98.44 149 LEU A O 1
ATOM 1200 N N . GLU A 1 150 ? -11.849 4.012 -1.910 1.00 96.56 150 GLU A N 1
ATOM 1201 C CA . GLU A 1 150 ? -10.947 3.797 -3.065 1.00 96.56 150 GLU A CA 1
ATOM 1202 C C . GLU A 1 150 ? -9.643 4.622 -2.995 1.00 96.56 150 GLU A C 1
ATOM 1204 O O . GLU A 1 150 ? -8.608 4.227 -3.532 1.00 96.56 150 GLU A O 1
ATOM 1209 N N . ASN A 1 151 ? -9.684 5.775 -2.320 1.00 96.12 151 ASN A N 1
ATOM 1210 C CA . ASN A 1 151 ? -8.530 6.660 -2.117 1.00 96.12 151 ASN A CA 1
ATOM 1211 C C . ASN A 1 151 ? -7.926 6.556 -0.708 1.00 96.12 151 ASN A C 1
ATOM 1213 O O . ASN A 1 151 ? -7.050 7.346 -0.372 1.00 96.12 151 ASN A O 1
ATOM 1217 N N . VAL A 1 152 ? -8.411 5.619 0.109 1.00 98.31 152 VAL A N 1
ATOM 1218 C CA . VAL A 1 152 ? -8.013 5.450 1.513 1.00 98.31 152 VAL A CA 1
ATOM 1219 C C . VAL A 1 152 ? -7.323 4.109 1.717 1.00 98.31 152 VAL A C 1
ATOM 1221 O O . VAL A 1 152 ? -6.268 4.064 2.339 1.00 98.31 152 VAL A O 1
ATOM 1224 N N . LEU A 1 153 ? -7.888 3.024 1.182 1.00 98.44 153 LEU A N 1
ATOM 1225 C CA . LEU A 1 153 ? -7.427 1.662 1.444 1.00 98.44 153 LEU A CA 1
ATOM 1226 C C . LEU A 1 153 ? -6.970 0.945 0.172 1.00 98.44 153 LEU A C 1
ATOM 1228 O O . LEU A 1 153 ? -7.567 1.081 -0.897 1.00 98.44 153 LEU A O 1
ATOM 1232 N N . GLY A 1 154 ? -5.914 0.151 0.317 1.00 97.69 154 GLY A N 1
ATOM 1233 C CA . GLY A 1 154 ? -5.323 -0.688 -0.717 1.00 97.69 154 GLY A CA 1
ATOM 1234 C C . GLY A 1 154 ? -5.164 -2.136 -0.263 1.00 97.69 154 GLY A C 1
ATOM 1235 O O . GLY A 1 154 ? -5.496 -2.498 0.864 1.00 97.69 154 GLY A O 1
ATOM 1236 N N . VAL A 1 155 ? -4.641 -2.970 -1.158 1.00 96.75 155 VAL A N 1
ATOM 1237 C CA . VAL A 1 155 ? -4.300 -4.372 -0.879 1.00 96.75 155 VAL A CA 1
ATOM 1238 C C . VAL A 1 155 ? -2.787 -4.510 -0.844 1.00 96.75 155 VAL A C 1
ATOM 1240 O O . VAL A 1 155 ? -2.103 -4.047 -1.755 1.00 96.75 155 VAL A O 1
ATOM 1243 N N . ARG A 1 156 ? -2.256 -5.182 0.174 1.00 94.00 156 ARG A N 1
ATOM 1244 C CA . ARG A 1 156 ? -0.815 -5.348 0.400 1.00 94.00 156 ARG A CA 1
ATOM 1245 C C . ARG A 1 156 ? -0.467 -6.831 0.486 1.00 94.00 156 ARG A C 1
ATOM 1247 O O . ARG A 1 156 ? -1.062 -7.527 1.294 1.00 94.00 156 ARG A O 1
ATOM 1254 N N . SER A 1 157 ? 0.479 -7.323 -0.318 1.00 91.94 157 SER A N 1
ATOM 1255 C CA . SER A 1 157 ? 1.005 -8.700 -0.184 1.00 91.94 157 SER A CA 1
ATOM 1256 C C . SER A 1 157 ? 1.736 -8.910 1.155 1.00 91.94 157 SER A C 1
ATOM 1258 O O . SER A 1 157 ? 2.399 -8.006 1.651 1.00 91.94 157 SER A O 1
ATOM 1260 N N . LEU A 1 158 ? 1.668 -10.101 1.740 1.00 88.81 158 LEU A N 1
ATOM 1261 C CA . LEU A 1 158 ? 2.361 -10.441 2.987 1.00 88.81 158 LEU A CA 1
ATOM 1262 C C . LEU A 1 158 ? 3.574 -11.364 2.778 1.00 88.81 158 LEU A C 1
ATOM 1264 O O . LEU A 1 158 ? 4.266 -11.675 3.739 1.00 88.81 158 LEU A O 1
ATOM 1268 N N . ASP A 1 159 ? 3.903 -11.745 1.538 1.00 81.62 159 ASP A N 1
ATOM 1269 C CA . ASP A 1 159 ? 4.946 -12.750 1.239 1.00 81.62 159 ASP A CA 1
ATOM 1270 C C . ASP A 1 159 ? 6.353 -12.376 1.755 1.00 81.62 159 ASP A C 1
ATOM 1272 O O . ASP A 1 159 ? 7.220 -13.233 1.924 1.00 81.62 159 ASP A O 1
ATOM 1276 N N . ARG A 1 160 ? 6.601 -11.080 1.977 1.00 74.38 160 ARG A N 1
ATOM 1277 C CA . ARG A 1 160 ? 7.862 -10.518 2.501 1.00 74.38 160 ARG A CA 1
ATOM 1278 C C . ARG A 1 160 ? 7.627 -9.582 3.681 1.00 74.38 160 ARG A C 1
ATOM 1280 O O . ARG A 1 160 ? 8.424 -8.684 3.937 1.00 74.38 160 ARG A O 1
ATOM 1287 N N . TYR A 1 161 ? 6.488 -9.742 4.338 1.00 76.19 161 TYR A N 1
ATOM 1288 C CA . TYR A 1 161 ? 6.159 -8.979 5.522 1.00 76.19 161 TYR A CA 1
ATOM 1289 C C . TYR A 1 161 ? 6.979 -9.504 6.707 1.00 76.19 161 TYR A C 1
ATOM 1291 O O . TYR A 1 161 ? 6.950 -10.695 7.010 1.00 76.19 161 TYR A O 1
ATOM 1299 N N . ASP A 1 162 ? 7.726 -8.611 7.352 1.00 74.88 162 ASP A N 1
ATOM 1300 C CA . ASP A 1 162 ? 8.455 -8.895 8.584 1.00 74.88 162 ASP A CA 1
ATOM 1301 C C . ASP A 1 162 ? 7.717 -8.225 9.747 1.00 74.88 162 ASP A C 1
ATOM 1303 O O . ASP A 1 162 ? 7.702 -6.998 9.860 1.00 74.88 162 ASP A O 1
ATOM 1307 N N . SER A 1 163 ? 7.096 -9.035 10.608 1.00 72.69 163 SER A N 1
ATOM 1308 C CA . SER A 1 163 ? 6.330 -8.553 11.762 1.00 72.69 163 SER A CA 1
ATOM 1309 C C . SER A 1 163 ? 7.186 -7.808 12.787 1.00 72.69 163 SER A C 1
ATOM 1311 O O . SER A 1 163 ? 6.662 -7.000 13.557 1.00 72.69 163 SER A O 1
ATOM 1313 N N . GLU A 1 164 ? 8.501 -8.040 12.794 1.00 73.00 164 GLU A N 1
ATOM 1314 C CA . GLU A 1 164 ? 9.431 -7.351 13.686 1.00 73.00 164 GLU A CA 1
ATOM 1315 C C . GLU A 1 164 ? 9.809 -5.959 13.161 1.00 73.00 164 GLU A C 1
ATOM 1317 O O . GLU A 1 164 ? 10.194 -5.089 13.949 1.00 73.00 164 GLU A O 1
ATOM 1322 N N . LEU A 1 165 ? 9.658 -5.713 11.854 1.00 72.38 165 LEU A N 1
ATOM 1323 C CA . LEU A 1 165 ? 9.939 -4.441 11.185 1.00 72.38 165 LEU A CA 1
ATOM 1324 C C . LEU A 1 165 ? 8.642 -3.715 10.836 1.00 72.38 165 LEU A C 1
ATOM 1326 O O . LEU A 1 165 ? 8.213 -3.645 9.688 1.00 72.38 165 LEU A O 1
ATOM 1330 N N . SER A 1 166 ? 8.018 -3.148 11.862 1.00 78.62 166 SER A N 1
ATOM 1331 C CA . SER A 1 166 ? 6.670 -2.597 11.751 1.00 78.62 166 SER A CA 1
ATOM 1332 C C . SER A 1 166 ? 6.608 -1.073 11.616 1.00 78.62 166 SER A C 1
ATOM 1334 O O . SER A 1 166 ? 5.498 -0.545 11.669 1.00 78.62 166 SER A O 1
ATOM 1336 N N . VAL A 1 167 ? 7.743 -0.359 11.564 1.00 82.94 167 VAL A N 1
ATOM 1337 C CA . VAL A 1 167 ? 7.779 1.117 11.533 1.00 82.94 167 VAL A CA 1
ATOM 1338 C C . VAL A 1 167 ? 8.452 1.636 10.283 1.00 82.94 167 VAL A C 1
ATOM 1340 O O . VAL A 1 167 ? 9.646 1.438 10.105 1.00 82.94 167 VAL A O 1
ATOM 1343 N N . GLU A 1 168 ? 7.709 2.366 9.461 1.00 85.06 168 GLU A N 1
ATOM 1344 C CA . GLU A 1 168 ? 8.262 3.016 8.276 1.00 85.06 168 GLU A CA 1
ATOM 1345 C C . GLU A 1 168 ? 8.749 4.431 8.605 1.00 85.06 168 GLU A C 1
ATOM 1347 O O . GLU A 1 168 ? 8.066 5.204 9.291 1.00 85.06 168 GLU A O 1
ATOM 1352 N N . ILE A 1 169 ? 9.957 4.755 8.139 1.00 86.56 169 ILE A N 1
ATOM 1353 C CA . ILE A 1 169 ? 10.587 6.071 8.269 1.00 86.56 169 ILE A CA 1
ATOM 1354 C C . ILE A 1 169 ? 11.112 6.502 6.904 1.00 86.56 169 ILE A C 1
ATOM 1356 O O . ILE A 1 169 ? 11.914 5.810 6.280 1.00 86.56 169 ILE A O 1
ATOM 1360 N N . THR A 1 170 ? 10.709 7.694 6.468 1.00 90.50 170 THR A N 1
ATOM 1361 C CA . THR A 1 170 ? 11.189 8.287 5.218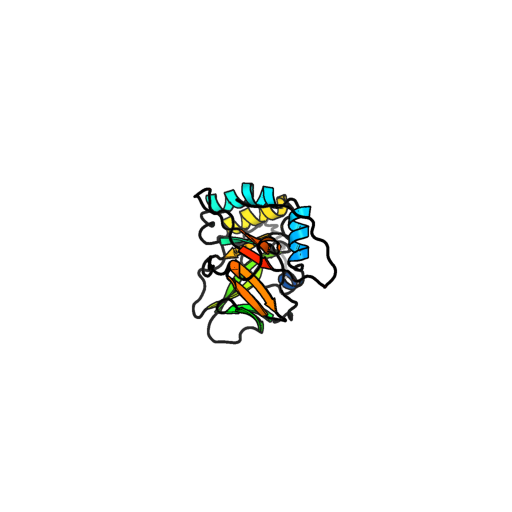 1.00 90.50 170 THR A CA 1
ATOM 1362 C C . THR A 1 170 ? 12.275 9.328 5.472 1.00 90.50 170 THR A C 1
ATOM 1364 O O . THR A 1 170 ? 12.029 10.350 6.108 1.00 90.50 170 THR A O 1
ATOM 1367 N N . GLU A 1 171 ? 13.454 9.098 4.897 1.00 86.94 171 GLU A N 1
ATOM 1368 C CA . GLU A 1 171 ? 14.602 10.007 4.903 1.00 86.94 171 GLU A CA 1
ATOM 1369 C C . GLU A 1 171 ? 14.962 10.376 3.454 1.00 86.94 171 GLU A C 1
ATOM 1371 O O . GLU A 1 171 ? 15.532 9.590 2.691 1.00 86.94 171 GLU A O 1
ATOM 1376 N N . GLY A 1 172 ? 14.594 11.589 3.032 1.00 92.38 172 GLY A N 1
ATOM 1377 C CA . GLY A 1 172 ? 14.790 12.043 1.653 1.00 92.38 172 GLY A CA 1
ATOM 1378 C C . GLY A 1 172 ? 13.970 11.232 0.640 1.00 92.38 172 GLY A C 1
ATOM 1379 O O . GLY A 1 172 ? 12.745 11.299 0.639 1.00 92.38 172 GLY A O 1
ATOM 1380 N N . LYS A 1 173 ? 14.648 10.503 -0.259 1.00 93.50 173 LYS A N 1
ATOM 1381 C CA . LYS A 1 173 ? 14.028 9.610 -1.265 1.00 93.50 173 LYS A CA 1
ATOM 1382 C C . LYS A 1 173 ? 14.214 8.125 -0.927 1.00 93.50 173 LYS A C 1
ATOM 1384 O O . LYS A 1 173 ? 14.322 7.287 -1.823 1.00 93.50 173 LYS A O 1
ATOM 1389 N N . THR A 1 174 ? 14.280 7.825 0.364 1.00 93.06 174 THR A N 1
ATOM 1390 C CA . THR A 1 174 ? 14.437 6.470 0.886 1.00 93.06 174 THR A CA 1
ATOM 1391 C C . THR A 1 174 ? 13.414 6.253 1.989 1.00 93.06 174 THR A C 1
ATOM 1393 O O . THR A 1 174 ? 13.362 7.039 2.931 1.00 93.06 174 THR A O 1
ATOM 1396 N N . ASN A 1 175 ? 12.620 5.193 1.879 1.00 92.69 175 ASN A N 1
ATOM 1397 C CA . ASN A 1 175 ? 11.802 4.683 2.975 1.00 92.69 175 ASN A CA 1
ATOM 1398 C C . ASN A 1 175 ? 12.501 3.471 3.610 1.00 92.69 175 ASN A C 1
ATOM 1400 O O . ASN A 1 175 ? 13.114 2.669 2.902 1.00 92.69 175 ASN A O 1
ATOM 1404 N N . ILE A 1 176 ? 12.468 3.385 4.937 1.00 91.25 176 ILE A N 1
ATOM 1405 C CA . ILE A 1 176 ? 13.232 2.435 5.748 1.00 91.25 176 ILE A CA 1
ATOM 1406 C C . ILE A 1 176 ? 12.276 1.773 6.736 1.00 91.25 176 ILE A C 1
ATOM 1408 O O . ILE A 1 176 ? 11.639 2.478 7.521 1.00 91.25 176 ILE A O 1
ATOM 1412 N N . MET A 1 177 ? 12.227 0.439 6.756 1.00 89.75 177 MET A N 1
ATOM 1413 C CA . MET A 1 177 ? 11.541 -0.273 7.836 1.00 89.75 177 MET A CA 1
ATOM 1414 C C . MET A 1 177 ? 12.456 -0.393 9.055 1.00 89.75 177 MET A C 1
ATOM 1416 O O . MET A 1 177 ? 13.612 -0.809 8.958 1.00 89.75 177 MET A O 1
ATOM 1420 N N . MET A 1 178 ? 11.913 -0.071 10.218 1.00 87.31 178 MET A N 1
ATOM 1421 C CA . MET A 1 178 ? 12.574 -0.101 11.512 1.00 87.31 178 MET A CA 1
ATOM 1422 C C . MET A 1 178 ? 11.772 -0.960 12.497 1.00 87.31 178 MET A C 1
ATOM 1424 O O . MET A 1 178 ? 10.545 -1.059 12.389 1.00 87.31 178 MET A O 1
ATOM 1428 N N . PRO A 1 179 ? 12.429 -1.536 13.519 1.00 86.69 179 PRO A N 1
ATOM 1429 C CA . PRO A 1 179 ? 11.727 -2.214 14.598 1.00 86.69 179 PRO A CA 1
ATOM 1430 C C . PRO A 1 179 ? 10.788 -1.280 15.363 1.00 86.69 179 PRO A C 1
ATOM 1432 O O . PRO A 1 179 ? 11.120 -0.111 15.581 1.00 86.69 179 PRO A O 1
ATOM 1435 N N . ARG A 1 180 ? 9.670 -1.806 15.879 1.00 76.50 180 ARG A N 1
ATOM 1436 C CA . ARG A 1 180 ? 8.636 -1.018 16.585 1.00 76.50 180 ARG A CA 1
ATOM 1437 C C . ARG A 1 180 ? 9.167 -0.098 17.685 1.00 76.50 180 ARG A C 1
ATOM 1439 O O . ARG A 1 180 ? 8.717 1.029 17.829 1.00 76.50 180 ARG A O 1
ATOM 1446 N N . ARG A 1 181 ? 10.168 -0.560 18.437 1.00 81.88 181 ARG A N 1
ATOM 1447 C CA . ARG A 1 181 ? 10.744 0.168 19.585 1.00 81.88 181 ARG A CA 1
ATOM 1448 C C . ARG A 1 181 ? 11.706 1.294 19.193 1.00 81.88 181 ARG A C 1
ATOM 1450 O O . ARG A 1 181 ? 12.310 1.901 20.073 1.00 81.88 181 ARG A O 1
ATOM 1457 N N . SER A 1 182 ? 11.873 1.554 17.898 1.00 82.81 182 SER A N 1
ATOM 1458 C CA . SER A 1 182 ? 12.752 2.616 17.394 1.00 82.81 182 SER A CA 1
ATOM 1459 C C . SER A 1 182 ? 12.154 4.008 17.601 1.00 82.81 182 SER A C 1
ATOM 1461 O O . SER A 1 182 ? 12.890 4.991 17.635 1.00 82.81 182 SER A O 1
ATOM 1463 N N . VAL A 1 183 ? 10.829 4.095 17.761 1.00 82.00 183 VAL A N 1
ATOM 1464 C CA . VAL A 1 183 ? 10.074 5.339 17.950 1.00 82.00 183 VAL A CA 1
ATOM 1465 C C . VAL A 1 183 ? 8.980 5.119 19.004 1.00 82.00 183 VAL A C 1
ATOM 1467 O O . VAL A 1 183 ? 8.597 3.987 19.287 1.00 82.00 183 VAL A O 1
ATOM 1470 N N . LYS A 1 184 ? 8.485 6.192 19.633 1.00 83.00 184 LYS A N 1
ATOM 1471 C CA . LYS A 1 184 ? 7.385 6.111 20.605 1.00 83.00 184 LYS A CA 1
ATOM 1472 C C . LYS A 1 184 ? 6.061 5.776 19.917 1.00 83.00 184 LYS A C 1
ATOM 1474 O O . LYS A 1 184 ? 5.669 6.470 18.984 1.00 83.00 184 LYS A O 1
ATOM 1479 N N . ASP A 1 185 ? 5.304 4.834 20.479 1.00 79.94 185 ASP A N 1
ATOM 1480 C CA . ASP A 1 185 ? 3.987 4.422 19.967 1.00 79.94 185 ASP A CA 1
ATOM 1481 C C . ASP A 1 185 ? 2.991 5.578 19.775 1.00 79.94 185 ASP A C 1
ATOM 1483 O O . ASP A 1 185 ? 2.205 5.555 18.833 1.00 79.94 185 ASP A O 1
ATOM 1487 N N . SER A 1 186 ? 3.043 6.619 20.615 1.00 82.25 186 SER A N 1
ATOM 1488 C CA . SER A 1 186 ? 2.183 7.811 20.497 1.00 82.2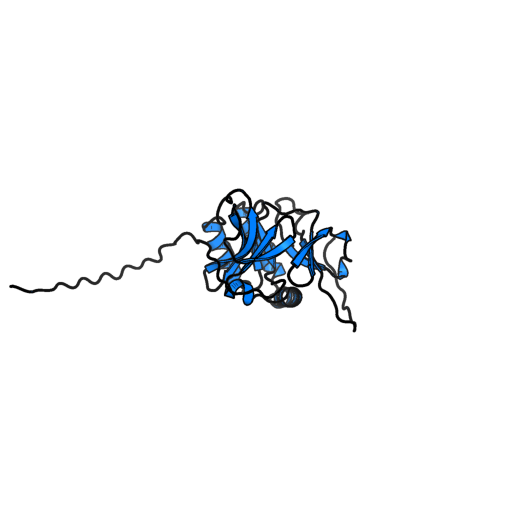5 186 SER A CA 1
ATOM 1489 C C . SER A 1 186 ? 2.414 8.631 19.225 1.00 82.25 186 SER A C 1
ATOM 1491 O O . SER A 1 186 ? 1.646 9.544 18.924 1.00 82.25 186 SER A O 1
ATOM 1493 N N . GLU A 1 187 ? 3.515 8.372 18.528 1.00 80.69 187 GLU A N 1
ATOM 1494 C CA . GLU A 1 187 ? 3.908 9.070 17.311 1.00 80.69 187 GLU A CA 1
ATOM 1495 C C . GLU A 1 187 ? 3.665 8.222 16.052 1.00 80.69 187 GLU A C 1
ATOM 1497 O O . GLU A 1 187 ? 3.904 8.702 14.942 1.00 80.69 187 GLU A O 1
ATOM 1502 N N . LEU A 1 188 ? 3.169 6.991 16.226 1.00 85.75 188 LEU A N 1
ATOM 1503 C CA . LEU A 1 188 ? 2.929 6.042 15.150 1.00 85.75 188 LEU A CA 1
ATOM 1504 C C . LEU A 1 188 ? 1.502 6.149 14.584 1.00 85.75 188 LEU A C 1
ATOM 1506 O O . LEU A 1 188 ? 0.536 6.388 15.310 1.00 85.75 188 LEU A O 1
ATOM 1510 N N . ILE A 1 189 ? 1.369 5.923 13.280 1.00 89.06 189 ILE A N 1
ATOM 1511 C CA . ILE A 1 189 ? 0.114 5.915 12.521 1.00 89.06 189 ILE A CA 1
ATOM 1512 C C . ILE A 1 189 ? -0.100 4.516 11.953 1.00 89.06 189 ILE A C 1
ATOM 1514 O O . ILE A 1 189 ? 0.759 4.025 11.241 1.00 89.06 189 ILE A O 1
ATOM 1518 N N . GLU A 1 190 ? -1.236 3.878 12.227 1.00 90.00 190 GLU A N 1
ATOM 1519 C CA . GLU A 1 190 ? -1.574 2.577 11.629 1.00 90.00 190 GLU A CA 1
ATOM 1520 C C . GLU A 1 190 ? -1.640 2.669 10.099 1.00 90.00 190 GLU A C 1
ATOM 1522 O O . GLU A 1 190 ? -2.340 3.532 9.568 1.00 90.00 190 GLU A O 1
ATOM 1527 N N . ALA A 1 191 ? -0.912 1.783 9.412 1.00 91.31 191 ALA A N 1
ATOM 1528 C CA . ALA A 1 191 ? -0.796 1.807 7.954 1.00 91.31 191 ALA A CA 1
ATOM 1529 C C . ALA A 1 191 ? -0.968 0.440 7.280 1.00 91.31 191 ALA A C 1
ATOM 1531 O O . ALA A 1 191 ? -1.253 0.399 6.086 1.00 91.31 191 ALA A O 1
ATOM 1532 N N . VAL A 1 192 ? -0.851 -0.677 8.010 1.00 92.31 192 VAL A N 1
ATOM 1533 C CA . VAL A 1 192 ? -1.200 -2.007 7.485 1.00 92.31 192 VAL A CA 1
ATOM 1534 C C . VAL A 1 192 ? -1.990 -2.789 8.525 1.00 92.31 192 VAL A C 1
ATOM 1536 O O . VAL A 1 192 ? -1.643 -2.814 9.708 1.00 92.31 192 VAL A O 1
ATOM 1539 N N . TRP A 1 193 ? -3.041 -3.453 8.057 1.00 92.94 193 TRP A N 1
ATOM 1540 C CA . TRP A 1 193 ? -3.877 -4.354 8.836 1.00 92.94 193 TRP A CA 1
ATOM 1541 C C . TRP A 1 193 ? -3.819 -5.751 8.228 1.00 92.94 193 TRP A C 1
ATOM 1543 O O . TRP A 1 193 ? -4.028 -5.933 7.026 1.00 92.94 193 TRP A O 1
ATOM 1553 N N . VAL A 1 194 ? -3.527 -6.728 9.079 1.00 90.56 194 VAL A N 1
ATOM 1554 C CA . VAL A 1 194 ? -3.511 -8.153 8.750 1.00 90.56 194 VAL A CA 1
ATOM 1555 C C . VAL A 1 194 ? -4.679 -8.793 9.481 1.00 90.56 194 VAL A C 1
ATOM 1557 O O . VAL A 1 194 ? -4.978 -8.427 10.618 1.00 90.56 194 VAL A O 1
ATOM 1560 N N . PHE A 1 195 ? -5.366 -9.709 8.807 1.00 88.81 195 PHE A N 1
ATOM 1561 C CA . PHE A 1 195 ? -6.509 -10.412 9.373 1.00 88.81 195 PHE A CA 1
ATOM 1562 C C . PHE A 1 195 ? -6.107 -11.838 9.726 1.00 88.81 195 PHE A C 1
ATOM 1564 O O . PHE A 1 195 ? -5.366 -12.490 8.993 1.00 88.81 195 PHE A O 1
ATOM 1571 N N . SER A 1 196 ? -6.633 -12.328 10.836 1.00 83.00 196 SER A N 1
ATOM 1572 C CA . SER A 1 196 ? -6.402 -13.674 11.339 1.00 83.00 196 SER A CA 1
ATOM 1573 C C . SER A 1 196 ? -7.728 -14.289 11.763 1.00 83.00 196 SER A C 1
ATOM 1575 O O . SER A 1 196 ? -8.666 -13.586 12.140 1.00 83.00 196 SER A O 1
ATOM 1577 N N . THR A 1 197 ? -7.809 -15.616 11.695 1.00 73.31 197 THR A N 1
ATOM 1578 C CA . THR A 1 197 ? -8.925 -16.377 12.275 1.00 73.31 197 THR A CA 1
ATOM 1579 C C . THR A 1 197 ? -8.857 -16.432 13.798 1.00 73.31 197 THR A C 1
ATOM 1581 O O . THR A 1 197 ? -9.862 -16.720 14.440 1.00 73.31 197 THR A O 1
ATOM 1584 N N . ASP A 1 198 ? -7.682 -16.154 14.364 1.00 64.69 198 ASP A N 1
ATOM 1585 C CA . ASP A 1 198 ? -7.483 -15.982 15.797 1.00 64.69 198 ASP A CA 1
ATOM 1586 C C . ASP A 1 198 ? -7.777 -14.519 16.148 1.00 64.69 198 ASP A C 1
ATOM 1588 O O . ASP A 1 198 ? -7.183 -13.606 15.574 1.00 64.69 198 ASP A O 1
ATOM 1592 N N . ASP A 1 199 ? -8.724 -14.289 17.059 1.00 48.38 199 ASP A N 1
ATOM 1593 C CA . ASP A 1 199 ? -9.318 -12.973 17.350 1.00 48.38 199 ASP A CA 1
ATOM 1594 C C . ASP A 1 199 ? -8.331 -11.891 17.852 1.00 48.38 199 ASP A C 1
ATOM 1596 O O . ASP A 1 199 ? -8.717 -10.723 17.932 1.00 48.38 199 ASP A O 1
ATOM 1600 N N . ASP A 1 200 ? -7.076 -12.251 18.143 1.00 47.62 200 ASP A N 1
ATOM 1601 C CA . ASP A 1 200 ? -6.128 -11.470 18.956 1.00 47.62 200 ASP A CA 1
ATOM 1602 C C . ASP A 1 200 ? -5.045 -10.695 18.162 1.00 47.62 200 ASP A C 1
ATOM 1604 O O . ASP A 1 200 ? -4.371 -9.839 18.727 1.00 47.62 200 ASP A O 1
ATOM 1608 N N . GLU A 1 201 ? -4.871 -10.919 16.849 1.00 47.16 201 GLU A N 1
ATOM 1609 C CA . GLU A 1 201 ? -3.719 -10.369 16.086 1.00 47.16 201 GLU A CA 1
ATOM 1610 C C . GLU A 1 201 ? -4.077 -9.333 15.000 1.00 47.16 201 GLU A C 1
ATOM 1612 O O . GLU A 1 201 ? -3.356 -9.136 14.020 1.00 47.16 201 GLU A O 1
ATOM 1617 N N . ARG A 1 202 ? -5.191 -8.608 15.153 1.00 47.50 202 ARG A N 1
ATOM 1618 C CA . ARG A 1 202 ? -5.741 -7.734 14.091 1.00 47.50 202 ARG A CA 1
ATOM 1619 C C . ARG A 1 202 ? -4.919 -6.470 13.747 1.00 47.50 202 ARG A C 1
ATOM 1621 O O . ARG A 1 202 ? -5.468 -5.561 13.119 1.00 47.50 202 ARG A O 1
ATOM 1628 N N . CYS A 1 203 ? -3.650 -6.315 14.154 1.00 47.34 203 CYS A N 1
ATOM 1629 C CA . CYS A 1 203 ? -2.940 -5.044 13.937 1.00 47.34 203 CYS A CA 1
ATOM 1630 C C . CYS A 1 203 ? -1.403 -5.087 13.994 1.00 47.34 203 CYS A C 1
ATOM 1632 O O . CYS A 1 203 ? -0.838 -4.913 15.072 1.00 47.34 203 CYS A O 1
ATOM 1634 N N . HIS A 1 204 ? -0.706 -5.103 12.846 1.00 52.53 204 HIS A N 1
ATOM 1635 C CA . HIS A 1 204 ? 0.756 -4.934 12.824 1.00 52.53 204 HIS A CA 1
ATOM 1636 C C . HIS A 1 204 ? 1.280 -4.233 11.542 1.00 52.53 204 HIS A C 1
ATOM 1638 O O . HIS A 1 204 ? 1.776 -4.883 10.643 1.00 52.53 204 HIS A O 1
ATOM 1644 N N . SER A 1 205 ? 1.188 -2.903 11.443 1.00 44.88 205 SER A N 1
ATOM 1645 C CA . SER A 1 205 ? 2.263 -1.994 10.963 1.00 44.88 205 SER A CA 1
ATOM 1646 C C . SER A 1 205 ? 1.845 -0.556 11.234 1.00 44.88 205 SER A C 1
ATOM 1648 O O . SER A 1 205 ? 0.695 -0.180 10.978 1.00 44.88 205 SER A O 1
ATOM 1650 N N . ARG A 1 206 ? 2.766 0.257 11.761 1.00 50.97 206 ARG A N 1
ATOM 1651 C CA . ARG A 1 206 ? 2.504 1.658 12.089 1.00 50.97 206 ARG A CA 1
ATOM 1652 C C . ARG A 1 206 ? 3.690 2.560 11.750 1.00 50.97 206 ARG A C 1
ATOM 1654 O O . ARG A 1 206 ? 4.802 2.277 12.157 1.00 50.97 206 ARG A O 1
ATOM 1661 N N . GLU A 1 207 ? 3.458 3.685 11.100 1.00 46.44 207 GLU A N 1
ATOM 1662 C CA . GLU A 1 207 ? 4.488 4.571 10.550 1.00 46.44 207 GLU A CA 1
ATOM 1663 C C . GLU A 1 207 ? 4.739 5.822 11.389 1.00 46.44 207 GLU A C 1
ATOM 1665 O O . GLU A 1 207 ? 3.827 6.328 12.044 1.00 46.44 207 GLU A O 1
ATOM 1670 N N . TYR A 1 208 ? 5.956 6.370 11.334 1.00 40.53 208 TYR A N 1
ATOM 1671 C CA . TYR A 1 208 ? 6.319 7.594 12.051 1.00 40.53 208 TYR A CA 1
ATOM 1672 C C . TYR A 1 208 ? 6.259 8.838 11.155 1.00 40.53 208 TYR A C 1
ATOM 1674 O O . TYR A 1 208 ? 6.810 8.861 10.058 1.00 40.53 208 TYR A O 1
ATOM 1682 N N . CYS A 1 209 ? 5.655 9.926 11.650 1.00 40.25 209 CYS A N 1
ATOM 1683 C CA . CYS A 1 209 ? 5.591 11.199 10.928 1.00 40.25 209 CYS A CA 1
ATOM 1684 C C . CYS A 1 209 ? 6.244 12.348 11.713 1.00 40.25 209 CYS A C 1
ATOM 1686 O O . CYS A 1 209 ? 5.732 12.766 12.759 1.00 40.25 209 CYS A O 1
ATOM 1688 N N . TRP A 1 210 ? 7.317 12.919 11.151 1.00 39.16 210 TRP A N 1
ATOM 1689 C CA . TRP A 1 210 ? 8.054 14.059 11.709 1.00 39.16 210 TRP A CA 1
ATOM 1690 C C . TRP A 1 210 ? 7.138 15.260 12.036 1.00 39.16 210 TRP A C 1
ATOM 1692 O O . TRP A 1 210 ? 6.145 15.539 11.348 1.00 39.16 210 TRP A O 1
ATOM 1702 N N . ARG A 1 211 ? 7.461 15.995 13.107 1.00 41.12 211 ARG A N 1
ATOM 1703 C CA . ARG A 1 211 ? 6.819 17.272 13.468 1.00 41.12 211 ARG A CA 1
ATOM 1704 C C . ARG A 1 211 ? 7.824 18.416 13.344 1.00 41.12 211 ARG A C 1
ATOM 1706 O O . ARG A 1 211 ? 8.939 18.320 13.844 1.00 41.12 211 ARG A O 1
ATOM 1713 N N . ALA A 1 212 ? 7.400 19.516 12.719 1.00 41.12 212 ALA A N 1
ATOM 1714 C CA . ALA A 1 212 ? 8.081 20.800 12.850 1.00 41.12 212 ALA A CA 1
ATOM 1715 C C . ALA A 1 212 ? 7.910 21.353 14.279 1.00 41.12 212 ALA A C 1
ATOM 1717 O O . ALA A 1 212 ? 6.970 20.997 14.987 1.00 41.12 212 ALA A O 1
ATOM 1718 N N . THR A 1 213 ? 8.842 22.211 14.683 1.00 40.75 213 THR A N 1
ATOM 1719 C CA . THR A 1 213 ? 9.237 22.589 16.051 1.00 40.75 213 THR A CA 1
ATOM 1720 C C . THR A 1 213 ? 8.193 23.258 16.957 1.00 40.75 213 THR A C 1
ATOM 1722 O O . THR A 1 213 ? 8.552 23.654 18.062 1.00 40.75 213 THR A O 1
ATOM 1725 N N . GLU A 1 214 ? 6.919 23.370 16.576 1.00 48.47 214 GLU A N 1
ATOM 1726 C CA . GLU A 1 214 ? 5.904 24.043 17.400 1.00 48.47 214 GLU A CA 1
ATOM 1727 C C . GLU A 1 214 ? 4.668 23.165 17.621 1.00 48.47 214 GLU A C 1
ATOM 1729 O O . GLU A 1 214 ? 4.032 22.657 16.698 1.00 48.47 214 GLU A O 1
ATOM 1734 N N . GLY A 1 215 ? 4.410 22.913 18.904 1.00 53.44 215 GLY A N 1
ATOM 1735 C CA . GLY A 1 215 ? 3.588 21.829 19.409 1.00 53.44 215 GLY A CA 1
ATOM 1736 C C . GLY A 1 215 ? 2.082 22.059 19.367 1.00 53.44 215 GLY A C 1
ATOM 1737 O O . GLY A 1 215 ? 1.584 23.174 19.443 1.00 53.44 215 GLY A O 1
ATOM 1738 N N . ASN A 1 216 ? 1.361 20.939 19.315 1.00 38.16 216 ASN A N 1
ATOM 1739 C CA . ASN A 1 216 ? 0.386 20.522 20.332 1.00 38.16 216 ASN A CA 1
ATOM 1740 C C . ASN A 1 216 ? -0.080 19.089 20.018 1.00 38.16 216 ASN A C 1
ATOM 1742 O O . ASN A 1 216 ? -0.251 18.709 18.856 1.00 38.16 216 ASN A O 1
ATOM 1746 N N . HIS A 1 217 ? -0.203 18.243 21.039 1.00 44.19 217 HIS A N 1
ATOM 1747 C CA . HIS A 1 217 ? -0.750 16.889 20.922 1.00 44.19 217 HIS A CA 1
ATOM 1748 C C . HIS A 1 217 ? -2.114 16.863 21.608 1.00 44.19 217 HIS A C 1
ATOM 1750 O O . HIS A 1 217 ? -2.218 17.222 22.776 1.00 44.19 217 HIS A O 1
ATOM 1756 N N . LEU A 1 218 ? -3.139 16.421 20.882 1.00 34.72 218 LEU A N 1
ATOM 1757 C CA . LEU A 1 218 ? -4.361 15.899 21.480 1.00 34.72 218 LEU A CA 1
ATOM 1758 C C . LEU A 1 218 ? -4.205 14.376 21.502 1.00 34.72 218 LEU A C 1
ATOM 1760 O O . LEU A 1 218 ? -4.054 13.748 20.454 1.00 34.72 218 LEU A O 1
ATOM 1764 N N . SER A 1 219 ? -4.135 13.821 22.706 1.00 38.53 219 SER A N 1
ATOM 1765 C CA . SER A 1 219 ? -4.225 12.389 22.988 1.00 38.53 219 SER A CA 1
ATOM 1766 C C . SER A 1 219 ? -5.603 11.855 22.583 1.00 38.53 219 SER A C 1
ATOM 1768 O O . SER A 1 219 ? -6.585 12.507 22.925 1.00 38.53 219 SER A O 1
ATOM 1770 N N . ASP A 1 220 ? -5.687 10.698 21.906 1.00 37.25 220 ASP A N 1
ATOM 1771 C CA . ASP A 1 220 ? -6.163 9.471 22.570 1.00 37.25 220 ASP A CA 1
ATOM 1772 C C . ASP A 1 220 ? -6.065 8.155 21.755 1.00 37.25 220 ASP A C 1
ATOM 1774 O O . ASP A 1 220 ? -6.214 8.146 20.537 1.00 37.25 220 ASP A O 1
ATOM 1778 N N . HIS A 1 221 ? -5.798 7.093 22.531 1.00 38.56 221 HIS A N 1
ATOM 1779 C CA . HIS A 1 221 ? -5.903 5.614 22.465 1.00 38.56 221 HIS A CA 1
ATOM 1780 C C . HIS A 1 221 ? -6.054 4.736 21.187 1.00 38.56 221 HIS A C 1
ATOM 1782 O O . HIS A 1 221 ? -6.837 5.006 20.283 1.00 38.56 221 HIS A O 1
ATOM 1788 N N . GLY A 1 222 ? -5.415 3.544 21.270 1.00 26.48 222 GLY A N 1
ATOM 1789 C CA . GLY A 1 222 ? -5.760 2.257 20.613 1.00 26.48 222 GLY A CA 1
ATOM 1790 C C . GLY A 1 222 ? -4.513 1.410 20.258 1.00 26.48 222 GLY A C 1
ATOM 1791 O O . GLY A 1 222 ? -3.614 1.929 19.601 1.00 26.48 222 GLY A O 1
ATOM 1792 N N . CYS A 1 223 ? -4.304 0.143 20.645 1.00 26.31 223 CYS A N 1
ATOM 1793 C CA . CYS A 1 223 ? -5.141 -0.919 21.215 1.00 26.31 223 CYS A CA 1
ATOM 1794 C C . CYS A 1 223 ? -4.359 -1.665 22.318 1.00 26.31 223 CYS A C 1
ATOM 1796 O O . CYS A 1 223 ? -3.133 -1.773 22.231 1.00 26.31 223 CYS A O 1
ATOM 1798 N N . SER A 1 224 ? -5.079 -2.125 23.345 1.00 31.77 224 SER A N 1
ATOM 1799 C CA . SER A 1 224 ? -4.669 -3.193 24.267 1.00 31.77 224 SER A CA 1
ATOM 1800 C C . SER A 1 224 ? -4.732 -4.548 23.587 1.00 31.77 224 SER A C 1
ATOM 1802 O O . SER A 1 224 ? -5.703 -4.698 22.809 1.00 31.77 224 SER A O 1
#